Protein AF-A0A1Y4TY66-F1 (afdb_monomer)

Secondary structure (DSSP, 8-state):
--HHHHHHHHHHTTTT---TTHHHHHHHHHHHHHHHHHHHHHHHHHHHHHHHHHHHTTSS-SSTTS-GGGTTTTT--------PPPHHHHHHHHHHHHHHHHHHHHHHHHH-PPPS-HHHHHHHH--HHHHHHHHHTTS-HHHHHHHHHHHHHHHTTTTTS-GGGGGG---HHHHHHHHHHHHHHTPPPPPHHHHHHHHB-HHHHHHHHHHHHHT-HHHHHHHHHHHHHHHHTS-GGGGSGGG--S---BSS---S-HHHHHHHHHHHHHHHHHHHHHHHHHHHHHHHHHHTT--

Nearest PDB structures (foldseek):
  8i4v-assembly1_A  TM=2.010E-01  e=7.128E+00  Saccharomyces cerevisiae S288C

Mean predicted aligned error: 11.07 Å

Structure (mmCIF, N/CA/C/O backbone):
data_AF-A0A1Y4TY66-F1
#
_entry.id   AF-A0A1Y4TY66-F1
#
loop_
_atom_site.group_PDB
_atom_site.id
_atom_site.type_symbol
_atom_site.label_atom_id
_atom_site.label_alt_id
_atom_site.label_comp_id
_atom_site.label_asym_id
_atom_site.label_entity_id
_atom_site.label_seq_id
_atom_site.pdbx_PDB_ins_code
_atom_site.Cartn_x
_atom_site.Cartn_y
_atom_site.Cartn_z
_atom_site.occupancy
_atom_site.B_iso_or_equiv
_atom_site.auth_seq_id
_atom_site.auth_comp_id
_atom_site.auth_asym_id
_atom_site.auth_atom_id
_atom_site.pdbx_PDB_model_num
ATOM 1 N N . MET A 1 1 ? -18.424 19.570 18.114 1.00 62.19 1 MET A N 1
ATOM 2 C CA . MET A 1 1 ? -17.540 18.610 18.806 1.00 62.19 1 MET A CA 1
ATOM 3 C C . MET A 1 1 ? -17.702 17.268 18.108 1.00 62.19 1 MET A C 1
ATOM 5 O O . MET A 1 1 ? -18.840 16.861 17.915 1.00 62.19 1 MET A O 1
ATOM 9 N N . THR A 1 2 ? -16.618 16.657 17.629 1.00 86.56 2 THR A N 1
ATOM 10 C CA . THR A 1 2 ? -16.644 15.329 16.981 1.00 86.56 2 THR A CA 1
ATOM 11 C C . THR A 1 2 ? -16.833 14.229 18.025 1.00 86.56 2 THR A C 1
ATOM 13 O O . THR A 1 2 ? -16.540 14.448 19.206 1.00 86.56 2 THR A O 1
ATOM 16 N N . MET A 1 3 ? -17.313 13.047 17.619 1.00 88.88 3 MET A N 1
ATOM 17 C CA . MET A 1 3 ? -17.471 11.929 18.560 1.00 88.88 3 MET A CA 1
ATOM 18 C C . MET A 1 3 ? -16.118 11.468 19.093 1.00 88.88 3 MET A C 1
ATOM 20 O O . MET A 1 3 ? -15.999 11.149 20.274 1.00 88.88 3 MET A O 1
ATOM 24 N N . TYR A 1 4 ? -15.084 11.514 18.252 1.00 91.50 4 TYR A N 1
ATOM 25 C CA . TYR A 1 4 ? -13.704 11.290 18.673 1.00 91.50 4 TYR A CA 1
ATOM 26 C C . TYR A 1 4 ? -13.294 12.182 19.859 1.00 91.50 4 TYR A C 1
ATOM 28 O O . TYR A 1 4 ? -12.830 11.670 20.878 1.00 91.50 4 TYR A O 1
ATOM 36 N N . ASN A 1 5 ? -13.512 13.499 19.763 1.00 90.88 5 ASN A N 1
ATOM 37 C CA . ASN A 1 5 ? -13.135 14.432 20.828 1.00 90.88 5 ASN A CA 1
ATOM 38 C C . ASN A 1 5 ? -13.962 14.218 22.102 1.00 90.88 5 ASN A C 1
ATOM 40 O O . ASN A 1 5 ? -13.401 14.236 23.193 1.00 90.88 5 ASN A O 1
ATOM 44 N N . ALA A 1 6 ? -15.259 13.923 21.973 1.00 90.94 6 ALA A N 1
ATOM 45 C CA . ALA A 1 6 ? -16.105 13.598 23.123 1.00 90.94 6 ALA A CA 1
ATOM 46 C C . ALA A 1 6 ? -15.632 12.326 23.857 1.00 90.94 6 ALA A C 1
ATOM 48 O O . ALA A 1 6 ? -15.663 12.259 25.084 1.00 90.94 6 ALA A O 1
ATOM 49 N N . ILE A 1 7 ? -15.168 11.315 23.117 1.00 92.25 7 ILE A N 1
ATOM 50 C CA . ILE A 1 7 ? -14.606 10.085 23.691 1.00 92.25 7 ILE A CA 1
ATOM 51 C C . ILE A 1 7 ? -13.278 10.361 24.412 1.00 92.25 7 ILE A C 1
ATOM 53 O O . ILE A 1 7 ? -13.051 9.818 25.496 1.00 92.25 7 ILE A O 1
ATOM 57 N N . LEU A 1 8 ? -12.402 11.185 23.829 1.00 90.88 8 LEU A N 1
ATOM 58 C CA . LEU A 1 8 ? -11.135 11.553 24.465 1.00 90.88 8 LEU A CA 1
ATOM 59 C C . LEU A 1 8 ? -11.347 12.349 25.750 1.00 90.88 8 LEU A C 1
ATOM 61 O O . LEU A 1 8 ? -10.749 12.011 26.769 1.00 90.88 8 LEU A O 1
ATOM 65 N N . GLU A 1 9 ? -12.237 13.338 25.723 1.00 89.19 9 GLU A N 1
ATOM 66 C CA . GLU A 1 9 ? -12.584 14.140 26.895 1.00 89.19 9 GLU A CA 1
ATOM 67 C C . GLU A 1 9 ? -13.086 13.252 28.046 1.00 89.19 9 GLU A C 1
ATOM 69 O O . GLU A 1 9 ? -12.651 13.389 29.191 1.00 89.19 9 GLU A O 1
ATOM 74 N N . GLU A 1 10 ? -13.927 12.257 27.744 1.00 88.31 10 GLU A N 1
ATOM 75 C CA . GLU A 1 10 ? -14.400 11.295 28.746 1.00 88.31 10 GLU A CA 1
ATOM 76 C C . GLU A 1 10 ? -13.283 10.439 29.352 1.00 88.31 10 GLU A C 1
ATOM 78 O O . GLU A 1 10 ? -13.366 10.045 30.518 1.00 88.31 10 GLU A O 1
ATOM 83 N N . ILE A 1 11 ? -12.229 10.143 28.593 1.00 86.06 11 ILE A N 1
ATOM 84 C CA . ILE A 1 11 ? -11.061 9.416 29.099 1.00 86.06 11 ILE A CA 1
ATOM 85 C C . ILE A 1 11 ? -10.169 10.329 29.945 1.00 86.06 11 ILE A C 1
ATOM 87 O O . ILE A 1 11 ? -9.671 9.897 30.989 1.00 86.06 11 ILE A O 1
ATOM 91 N N . GLU A 1 12 ? -9.941 11.567 29.511 1.00 82.44 12 GLU A N 1
ATOM 92 C CA . GLU A 1 12 ? -9.056 12.528 30.180 1.00 82.44 12 GLU A CA 1
ATOM 93 C C . GLU A 1 12 ? -9.621 12.974 31.528 1.00 82.44 12 GLU A C 1
ATOM 95 O O . GLU A 1 12 ? -8.922 12.888 32.545 1.00 82.44 12 GLU A O 1
ATOM 100 N N . ASN A 1 13 ? -10.918 13.293 31.569 1.00 78.56 13 ASN A N 1
ATOM 101 C CA . ASN A 1 13 ? -11.650 13.632 32.793 1.00 78.56 13 ASN A CA 1
ATOM 102 C C . ASN A 1 13 ? -11.655 12.487 33.824 1.00 78.56 13 ASN A C 1
ATOM 104 O O . ASN A 1 13 ? -11.919 12.699 35.008 1.00 78.56 13 ASN A O 1
ATOM 108 N N . LYS A 1 14 ? -11.343 11.260 33.392 1.00 70.69 14 LYS A N 1
ATOM 109 C CA . LYS A 1 14 ? -11.316 10.042 34.214 1.00 70.69 14 LYS A CA 1
ATOM 110 C C . LYS A 1 14 ? -9.902 9.468 34.375 1.00 70.69 14 LYS A C 1
ATOM 112 O O . LYS A 1 14 ? -9.747 8.340 34.826 1.00 70.69 14 LYS A O 1
ATOM 117 N N . SER A 1 15 ? -8.852 10.224 34.066 1.00 58.59 15 SER A N 1
ATOM 118 C CA . SER A 1 15 ? -7.460 9.748 34.138 1.00 58.59 15 SER A CA 1
ATOM 119 C C . SER A 1 15 ? -6.994 9.299 35.539 1.00 58.59 15 SER A C 1
ATOM 121 O O . SER A 1 15 ? -6.107 8.454 35.623 1.00 58.59 15 SER A O 1
ATOM 123 N N . ASN A 1 16 ? -7.650 9.755 36.618 1.00 58.88 16 ASN A N 1
ATOM 124 C CA . ASN A 1 16 ? -7.381 9.362 38.017 1.00 58.88 16 ASN A CA 1
ATOM 125 C C . ASN A 1 16 ? -8.363 8.313 38.587 1.00 58.88 16 ASN A C 1
ATOM 127 O O . ASN A 1 16 ? -8.480 8.143 39.804 1.00 58.88 16 ASN A O 1
ATOM 131 N N . ASN A 1 17 ? -9.130 7.639 37.729 1.00 61.88 17 ASN A N 1
ATOM 132 C CA . ASN A 1 17 ? -10.286 6.851 38.145 1.00 61.88 17 ASN A CA 1
ATOM 133 C C . ASN A 1 17 ? -9.897 5.414 38.549 1.00 61.88 17 ASN A C 1
ATOM 135 O O . ASN A 1 17 ? -9.313 4.678 37.760 1.00 61.88 17 ASN A O 1
ATOM 139 N N . ARG A 1 18 ? -10.248 4.994 39.776 1.00 63.50 18 ARG A N 1
ATOM 140 C CA . ARG A 1 18 ? -9.890 3.677 40.359 1.00 63.50 18 ARG A CA 1
ATOM 141 C C . ARG A 1 18 ? -10.834 2.530 39.961 1.00 63.50 18 ARG A C 1
ATOM 143 O O . ARG A 1 18 ? -10.834 1.487 40.611 1.00 63.50 18 ARG A O 1
ATOM 150 N N . TYR A 1 19 ? -11.687 2.717 38.954 1.00 69.06 19 TYR A N 1
ATOM 151 C CA . TYR A 1 19 ? -12.592 1.650 38.522 1.00 69.06 19 TYR A CA 1
ATOM 152 C C . TYR A 1 19 ? -11.813 0.520 37.847 1.00 69.06 19 TYR A C 1
ATOM 154 O O . TYR A 1 19 ? -10.943 0.762 37.009 1.00 69.06 19 TYR A O 1
ATOM 162 N N . ALA A 1 20 ? -12.181 -0.717 38.180 1.00 73.06 20 ALA A N 1
ATOM 163 C CA . ALA A 1 20 ? -11.669 -1.904 37.508 1.00 73.06 20 ALA A CA 1
ATOM 164 C C . ALA A 1 20 ? -11.915 -1.821 35.987 1.00 73.06 20 ALA A C 1
ATOM 166 O O . ALA A 1 20 ? -12.950 -1.307 35.554 1.00 73.06 20 ALA A O 1
ATOM 167 N N . PHE A 1 21 ? -10.977 -2.336 35.186 1.00 79.94 21 PHE A N 1
ATOM 168 C CA . PHE A 1 21 ? -11.003 -2.369 33.714 1.00 79.94 21 PHE A CA 1
ATOM 169 C C . PHE A 1 21 ? -10.893 -1.027 32.967 1.00 79.94 21 PHE A C 1
ATOM 171 O O . PHE A 1 21 ? -10.825 -1.026 31.735 1.00 79.94 21 PHE A O 1
ATOM 178 N N . PHE A 1 22 ? -10.870 0.123 33.653 1.00 84.88 22 PHE A N 1
ATOM 179 C CA . PHE A 1 22 ? -10.692 1.413 32.974 1.00 84.88 2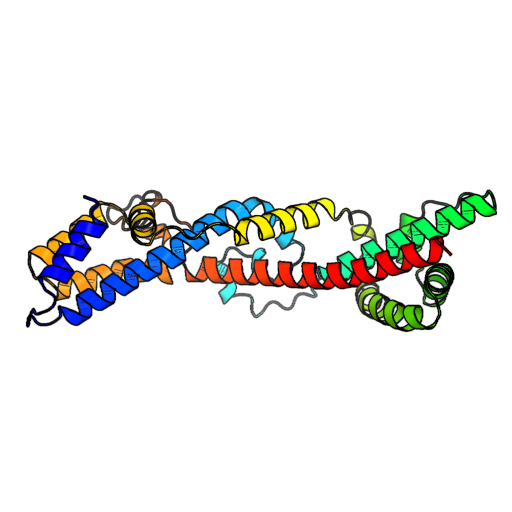2 PHE A CA 1
ATOM 180 C C . PHE A 1 22 ? -9.341 1.532 32.237 1.00 84.88 22 PHE A C 1
ATOM 182 O O . PHE A 1 22 ? -9.360 1.947 31.073 1.00 84.88 22 PHE A O 1
ATOM 189 N N . PRO A 1 23 ? -8.187 1.152 32.831 1.00 87.69 23 PRO A N 1
ATOM 190 C CA . PRO A 1 23 ? -6.899 1.186 32.133 1.00 87.69 23 PRO A CA 1
ATOM 191 C C . PRO A 1 23 ? -6.893 0.350 30.847 1.00 87.69 23 PRO A C 1
ATOM 193 O O . PRO A 1 23 ? -6.474 0.834 29.796 1.00 87.69 23 PRO A O 1
ATOM 196 N N . GLU A 1 24 ? -7.435 -0.866 30.902 1.00 90.44 24 GLU A N 1
ATOM 197 C CA . GLU A 1 24 ? -7.507 -1.803 29.782 1.00 90.44 24 GLU A CA 1
ATOM 198 C C . GLU A 1 24 ? -8.434 -1.285 28.677 1.00 90.44 24 GLU A C 1
ATOM 200 O O . GLU A 1 24 ? -8.100 -1.362 27.491 1.00 90.44 24 GLU A O 1
ATOM 205 N N . ALA A 1 25 ? -9.590 -0.720 29.042 1.00 90.50 25 ALA A N 1
ATOM 206 C CA . ALA A 1 25 ? -10.504 -0.100 28.087 1.00 90.50 25 ALA A CA 1
ATOM 207 C C . ALA A 1 25 ? -9.858 1.112 27.394 1.00 90.50 25 ALA A C 1
ATOM 209 O O . ALA A 1 25 ? -9.938 1.230 26.169 1.00 90.50 25 ALA A O 1
ATOM 210 N N . LYS A 1 26 ? -9.168 1.974 28.155 1.00 91.88 26 LYS A N 1
ATOM 211 C CA . LYS A 1 26 ? -8.428 3.131 27.627 1.00 91.88 26 LYS A CA 1
ATOM 212 C C . LYS A 1 26 ? -7.340 2.698 26.646 1.00 91.88 26 LYS A C 1
ATOM 214 O O . LYS A 1 26 ? -7.280 3.218 25.533 1.00 91.88 26 LYS A O 1
ATOM 219 N N . GLU A 1 27 ? -6.495 1.747 27.034 1.00 92.62 27 GLU A N 1
ATOM 220 C CA . GLU A 1 27 ? -5.414 1.250 26.179 1.00 92.62 27 GLU A CA 1
ATOM 221 C C . GLU A 1 27 ? -5.967 0.618 24.895 1.00 92.62 27 GLU A C 1
ATOM 223 O O . GLU A 1 27 ? -5.510 0.923 23.788 1.00 92.62 27 GLU A O 1
ATOM 228 N N . SER A 1 28 ? -7.003 -0.215 25.025 1.00 94.75 28 SER A N 1
ATOM 229 C CA . SER A 1 28 ? -7.664 -0.854 23.887 1.00 94.75 28 SER A CA 1
ATOM 230 C C . SER A 1 28 ? -8.230 0.181 22.910 1.00 94.75 28 SER A C 1
ATOM 232 O O . SER A 1 28 ? -8.051 0.042 21.695 1.00 94.75 28 SER A O 1
ATOM 234 N N . LEU A 1 29 ? -8.834 1.260 23.420 1.00 95.38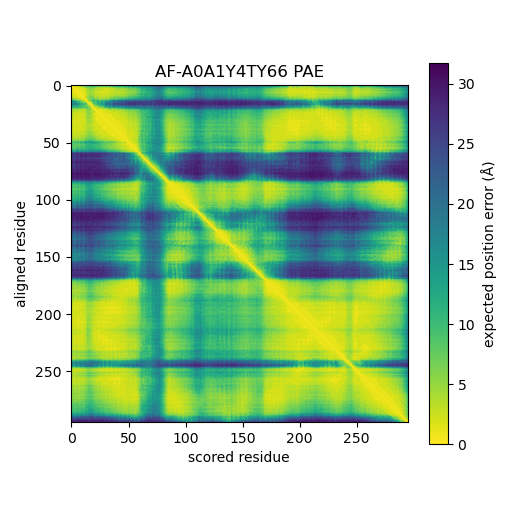 29 LEU A N 1
ATOM 235 C CA . LEU A 1 29 ? -9.402 2.329 22.601 1.00 95.38 29 LEU A CA 1
ATOM 236 C C . LEU A 1 29 ? -8.332 3.136 21.860 1.00 95.38 29 LEU A C 1
ATOM 238 O O . LEU A 1 29 ? -8.423 3.303 20.644 1.00 95.38 29 LEU A O 1
ATOM 242 N N . LEU A 1 30 ? -7.275 3.571 22.552 1.00 95.38 30 LEU A N 1
ATOM 243 C CA . LEU A 1 30 ? -6.149 4.274 21.920 1.00 95.38 30 LEU A CA 1
ATOM 244 C C . LEU A 1 30 ? -5.472 3.400 20.854 1.00 95.38 30 LEU A C 1
ATOM 246 O O . LEU A 1 30 ? -5.070 3.877 19.786 1.00 95.38 30 LEU A O 1
ATOM 250 N N . SER A 1 31 ? -5.397 2.093 21.108 1.00 96.94 31 SER A N 1
ATOM 251 C CA . SER A 1 31 ? -4.903 1.116 20.145 1.00 96.94 31 SER A CA 1
ATOM 252 C C . SER A 1 31 ? -5.820 0.982 18.920 1.00 96.94 31 SER A C 1
ATOM 254 O O . SER A 1 31 ? -5.319 0.891 17.796 1.00 96.94 31 SER A O 1
ATOM 256 N N . LEU A 1 32 ? -7.146 1.008 19.100 1.00 98.06 32 LEU A N 1
ATOM 257 C CA . LEU A 1 32 ? -8.112 1.044 17.996 1.00 98.06 32 LEU A CA 1
ATOM 258 C C . LEU A 1 32 ? -7.969 2.331 17.170 1.00 98.06 32 LEU A C 1
ATOM 260 O O . LEU A 1 32 ? -7.914 2.252 15.945 1.00 98.06 32 LEU A O 1
ATOM 264 N N . PHE A 1 33 ? -7.843 3.496 17.806 1.00 97.62 33 PHE A N 1
ATOM 265 C CA . PHE A 1 33 ? -7.660 4.773 17.103 1.00 97.62 33 PHE A CA 1
ATOM 266 C C . PHE A 1 33 ? -6.357 4.810 16.306 1.00 97.62 33 PHE A C 1
ATOM 268 O O . PHE A 1 33 ? -6.343 5.197 15.136 1.00 97.62 33 PHE A O 1
ATOM 275 N N . THR A 1 34 ? -5.273 4.299 16.890 1.00 97.81 34 THR A N 1
ATOM 276 C CA . THR A 1 34 ? -3.996 4.125 16.188 1.00 97.81 34 THR A CA 1
ATOM 277 C C . THR A 1 34 ? -4.146 3.195 14.982 1.00 97.81 34 THR A C 1
ATOM 279 O O . THR A 1 34 ? -3.584 3.462 13.918 1.00 97.81 34 THR A O 1
ATOM 282 N N . LEU A 1 35 ? -4.907 2.103 15.119 1.00 98.25 35 LEU A N 1
ATOM 283 C CA . LEU A 1 35 ? -5.189 1.192 14.012 1.00 98.25 35 LEU A CA 1
ATOM 284 C C . LEU A 1 35 ? -6.012 1.874 12.913 1.00 98.25 35 LEU A C 1
ATOM 286 O O . LEU A 1 35 ? -5.670 1.703 11.748 1.00 98.25 35 LEU A O 1
ATOM 290 N N . CYS A 1 36 ? -7.021 2.679 13.256 1.00 98.31 36 CYS A N 1
ATOM 291 C CA . CYS A 1 36 ? -7.779 3.472 12.282 1.00 98.31 36 CYS A CA 1
ATOM 292 C C . CYS A 1 36 ? -6.856 4.428 11.519 1.00 98.31 36 CYS A C 1
ATOM 294 O O . CYS A 1 36 ? -6.918 4.488 10.295 1.00 98.31 36 CYS A O 1
ATOM 296 N N . GLY A 1 37 ? -5.935 5.102 12.218 1.00 97.75 37 GLY A N 1
ATOM 297 C CA . GLY A 1 37 ? -4.922 5.961 11.601 1.00 97.75 37 GLY A CA 1
ATOM 298 C C . GLY A 1 37 ? -4.016 5.215 10.620 1.00 97.75 37 GLY A C 1
ATOM 299 O O . GLY A 1 37 ? -3.803 5.666 9.495 1.00 97.75 37 GLY A O 1
ATOM 300 N N . LYS A 1 38 ? -3.498 4.046 11.012 1.00 97.19 38 LYS A N 1
ATOM 301 C CA . LYS A 1 38 ? -2.675 3.207 10.124 1.00 97.19 38 LYS A CA 1
ATOM 302 C C . LYS A 1 38 ? -3.472 2.698 8.924 1.00 97.19 38 LYS A C 1
ATOM 304 O O . LYS A 1 38 ? -2.971 2.738 7.806 1.00 97.19 38 LYS A O 1
ATOM 309 N N . TYR A 1 39 ? -4.693 2.231 9.164 1.00 97.75 39 TYR A N 1
ATOM 310 C CA . TYR A 1 39 ? -5.567 1.666 8.148 1.00 97.75 39 TYR A CA 1
ATOM 311 C C . TYR A 1 39 ? -5.997 2.707 7.119 1.00 97.75 39 TYR A C 1
ATOM 313 O O . TYR A 1 39 ? -5.811 2.487 5.931 1.00 97.75 39 TYR A O 1
ATOM 321 N N . TRP A 1 40 ? -6.528 3.849 7.558 1.00 97.25 40 TRP A N 1
ATOM 322 C CA . TRP A 1 40 ? -7.093 4.857 6.663 1.00 97.25 40 TRP A CA 1
ATOM 323 C C . TRP A 1 40 ? -6.049 5.472 5.736 1.00 97.25 40 TRP A C 1
ATOM 325 O O . TRP A 1 40 ? -6.283 5.601 4.537 1.00 97.25 40 TRP A O 1
ATOM 335 N N . ASN A 1 41 ? -4.872 5.803 6.274 1.00 95.50 41 ASN A N 1
ATOM 336 C CA . ASN A 1 41 ? -3.783 6.336 5.460 1.00 95.50 41 ASN A CA 1
ATOM 337 C C . ASN A 1 41 ? -3.344 5.324 4.395 1.00 95.50 41 ASN A C 1
ATOM 339 O O . ASN A 1 41 ? -3.177 5.691 3.236 1.00 95.50 41 ASN A O 1
ATOM 343 N N . LEU A 1 42 ? -3.233 4.049 4.772 1.00 94.44 42 LEU A N 1
ATOM 344 C CA . LEU A 1 42 ? -2.889 2.986 3.837 1.00 94.44 42 LEU A CA 1
ATOM 345 C C . LEU A 1 42 ? -3.996 2.741 2.804 1.00 94.44 42 LEU A C 1
ATOM 347 O O . LEU A 1 42 ? -3.707 2.541 1.634 1.00 94.44 42 LEU A O 1
ATOM 351 N N . TYR A 1 43 ? -5.260 2.804 3.218 1.00 94.12 43 TYR A N 1
ATOM 352 C CA . TYR A 1 43 ? -6.412 2.672 2.333 1.00 94.12 43 TYR A CA 1
ATOM 353 C C . TYR A 1 43 ? -6.447 3.784 1.278 1.00 94.12 43 TYR A C 1
ATOM 355 O O . TYR A 1 43 ? -6.647 3.493 0.105 1.00 94.12 43 TYR A O 1
ATOM 363 N N . ILE A 1 44 ? -6.200 5.045 1.654 1.00 93.62 44 ILE A N 1
ATOM 364 C CA . ILE A 1 44 ? -6.118 6.154 0.686 1.00 93.62 44 ILE A CA 1
ATOM 365 C C . ILE A 1 44 ? -5.013 5.889 -0.343 1.00 93.62 44 ILE A C 1
ATOM 367 O O . ILE A 1 44 ? -5.240 6.060 -1.539 1.00 93.62 44 ILE A O 1
ATOM 371 N N . GLN A 1 45 ? -3.834 5.456 0.110 1.00 91.88 45 GLN A N 1
ATOM 372 C CA . GLN A 1 45 ? -2.732 5.100 -0.787 1.00 91.88 45 GLN A CA 1
ATOM 373 C C . GLN A 1 45 ? -3.133 3.960 -1.727 1.00 91.88 45 GLN A C 1
ATOM 375 O O . GLN A 1 45 ? -2.922 4.050 -2.933 1.00 91.88 45 GLN A O 1
ATOM 380 N N . ASP A 1 46 ? -3.776 2.927 -1.186 1.00 89.88 46 ASP A N 1
ATOM 381 C CA . ASP A 1 46 ? -4.257 1.770 -1.933 1.00 89.88 46 ASP A CA 1
ATOM 382 C C . ASP A 1 46 ? -5.261 2.142 -3.036 1.00 89.88 46 ASP A C 1
ATOM 384 O O . ASP A 1 46 ? -5.170 1.622 -4.147 1.00 89.88 46 ASP A O 1
ATOM 388 N N . GLN A 1 47 ? -6.164 3.093 -2.765 1.00 88.69 47 GLN A N 1
ATOM 389 C CA . GLN A 1 47 ? -7.128 3.582 -3.755 1.00 88.69 47 GLN A CA 1
ATOM 390 C C . GLN A 1 47 ? -6.450 4.248 -4.957 1.00 88.69 47 GLN A C 1
ATOM 392 O O . GLN A 1 47 ? -6.881 4.032 -6.087 1.00 88.69 47 GLN A O 1
ATOM 397 N N . ILE A 1 48 ? -5.377 5.011 -4.734 1.00 87.88 48 ILE A N 1
ATOM 398 C CA . ILE A 1 48 ? -4.587 5.617 -5.819 1.00 87.88 48 ILE A CA 1
ATOM 399 C C . ILE A 1 48 ? -3.815 4.543 -6.595 1.00 87.88 48 ILE A C 1
ATOM 401 O O . ILE A 1 48 ? -3.670 4.619 -7.812 1.00 87.88 48 ILE A O 1
ATOM 405 N N . LEU A 1 49 ? -3.344 3.507 -5.900 1.00 88.00 49 LEU A N 1
ATOM 406 C CA . LEU A 1 49 ? -2.578 2.419 -6.502 1.00 88.00 49 LEU A CA 1
ATOM 407 C C . LEU A 1 49 ? -3.407 1.479 -7.386 1.00 88.00 49 LEU A C 1
ATOM 409 O O . LEU A 1 49 ? -2.807 0.665 -8.088 1.00 88.00 49 LEU A O 1
ATOM 413 N N . ASN A 1 50 ? -4.741 1.555 -7.385 1.00 83.19 50 ASN A N 1
ATOM 414 C CA . ASN A 1 50 ? -5.594 0.632 -8.142 1.00 83.19 50 ASN A CA 1
ATOM 415 C C . ASN A 1 50 ? -5.246 0.571 -9.638 1.00 83.19 50 ASN A C 1
ATOM 417 O O . ASN A 1 50 ? -5.144 -0.527 -10.193 1.00 83.19 50 ASN A O 1
ATOM 421 N N . ASP A 1 51 ? -4.954 1.714 -10.256 1.00 77.19 51 ASP A N 1
ATOM 422 C CA . ASP A 1 51 ? -4.561 1.775 -11.668 1.00 77.19 51 ASP A CA 1
ATOM 423 C C . ASP A 1 51 ? -3.172 1.152 -11.897 1.00 77.19 51 ASP A C 1
ATOM 425 O O . ASP A 1 51 ? -2.949 0.404 -12.853 1.00 77.19 51 ASP A O 1
ATOM 429 N N . ALA A 1 52 ? -2.238 1.379 -10.967 1.00 83.88 52 ALA A N 1
ATOM 430 C CA . ALA A 1 52 ? -0.887 0.825 -11.030 1.00 83.88 52 ALA A CA 1
ATOM 431 C C . ALA A 1 52 ? -0.865 -0.698 -10.811 1.00 83.88 52 ALA A C 1
ATOM 433 O O . ALA A 1 52 ? -0.127 -1.413 -11.495 1.00 83.88 52 ALA A O 1
ATOM 434 N N . LYS A 1 53 ? -1.701 -1.229 -9.907 1.00 82.25 53 LYS A N 1
ATOM 435 C CA . LYS A 1 53 ? -1.791 -2.671 -9.600 1.00 82.25 53 LYS A CA 1
ATOM 436 C C . LYS A 1 53 ? -2.054 -3.513 -10.849 1.00 82.25 53 LYS A C 1
ATOM 438 O O . LYS A 1 53 ? -1.454 -4.578 -11.014 1.00 82.25 53 LYS A O 1
ATOM 443 N N . GLY A 1 54 ? -2.907 -3.022 -11.751 1.00 77.12 54 GLY A N 1
ATOM 444 C CA . GLY A 1 54 ? -3.238 -3.698 -13.006 1.00 77.12 54 GLY A CA 1
ATOM 445 C C . GLY A 1 54 ? -2.030 -3.916 -13.923 1.00 77.12 54 GLY A C 1
ATOM 446 O O . GLY A 1 54 ? -1.956 -4.946 -14.595 1.00 77.12 54 GLY A O 1
ATOM 447 N N . VAL A 1 55 ? -1.070 -2.990 -13.914 1.00 79.06 55 VAL A N 1
ATOM 448 C CA . VAL A 1 55 ? 0.189 -3.095 -14.664 1.00 79.06 55 VAL A CA 1
ATOM 449 C C . VAL A 1 55 ? 1.196 -3.956 -13.901 1.00 79.06 55 VAL A C 1
ATOM 451 O O . VAL A 1 55 ? 1.773 -4.884 -14.472 1.00 79.06 55 VAL A O 1
ATOM 454 N N . LEU A 1 56 ? 1.377 -3.689 -12.603 1.00 78.56 56 LEU A N 1
ATOM 455 C CA . LEU A 1 56 ? 2.417 -4.297 -11.764 1.00 78.56 56 LEU A CA 1
ATOM 456 C C . LEU A 1 56 ? 2.229 -5.803 -11.535 1.00 78.56 56 LEU A C 1
ATOM 458 O O . LEU A 1 56 ? 3.216 -6.516 -11.347 1.00 78.56 56 LEU A O 1
ATOM 462 N N . LYS A 1 57 ? 1.005 -6.332 -11.661 1.00 72.94 57 LYS A N 1
ATOM 463 C CA . LYS A 1 57 ? 0.739 -7.785 -11.615 1.00 72.94 57 LYS A CA 1
ATOM 464 C C . LYS A 1 57 ? 1.531 -8.599 -12.653 1.00 72.94 57 LYS A C 1
ATOM 466 O O . LYS A 1 57 ? 1.739 -9.796 -12.469 1.00 72.94 57 LYS A O 1
ATOM 471 N N . ASN A 1 58 ? 1.982 -7.955 -13.734 1.00 68.81 58 ASN A N 1
ATOM 472 C CA . ASN A 1 58 ? 2.777 -8.572 -14.803 1.00 68.81 58 ASN A CA 1
ATOM 473 C C . ASN A 1 58 ? 4.291 -8.594 -14.505 1.00 68.81 58 ASN A C 1
ATOM 475 O O . ASN A 1 58 ? 5.083 -9.014 -15.355 1.00 68.81 58 ASN A O 1
ATOM 479 N N . TYR A 1 59 ? 4.700 -8.086 -13.340 1.00 65.69 59 TYR A N 1
ATOM 480 C CA . TYR A 1 59 ? 6.098 -7.909 -12.943 1.00 65.69 59 TYR A CA 1
ATOM 481 C C . TYR A 1 59 ? 6.425 -8.587 -11.605 1.00 65.69 59 TYR A C 1
ATOM 483 O O . TYR A 1 59 ? 7.577 -8.522 -11.191 1.00 65.69 59 TYR A O 1
ATOM 491 N N . ASN A 1 60 ? 5.457 -9.255 -10.951 1.00 57.69 60 ASN A N 1
ATOM 492 C CA . ASN A 1 60 ? 5.664 -9.840 -9.625 1.00 57.69 60 ASN A CA 1
ATOM 493 C C . ASN A 1 60 ? 5.152 -11.278 -9.434 1.00 57.69 60 ASN A C 1
ATOM 495 O O . ASN A 1 60 ? 4.289 -11.788 -10.155 1.00 57.69 60 ASN A O 1
ATOM 499 N N . SER A 1 61 ? 5.706 -11.905 -8.394 1.00 49.88 61 SER A N 1
ATOM 500 C CA . SER A 1 61 ? 5.451 -13.261 -7.925 1.00 49.88 61 SER A CA 1
ATOM 501 C C . SER A 1 61 ? 4.122 -13.376 -7.159 1.00 49.88 61 SER A C 1
ATOM 503 O O . SER A 1 61 ? 3.923 -12.711 -6.161 1.00 49.88 61 SER A O 1
ATOM 505 N N . VAL A 1 62 ? 3.226 -14.257 -7.627 1.00 43.38 62 VAL A N 1
ATOM 506 C CA . VAL A 1 62 ? 2.097 -14.926 -6.920 1.00 43.38 62 VAL A CA 1
ATOM 507 C C . VAL A 1 62 ? 1.006 -14.076 -6.240 1.00 43.38 62 VAL A C 1
ATOM 509 O O . VAL A 1 62 ? -0.167 -14.417 -6.399 1.00 43.38 62 VAL A O 1
ATOM 512 N N . GLU A 1 63 ? 1.339 -13.033 -5.488 1.00 41.88 63 GLU A N 1
ATOM 513 C CA . GLU A 1 63 ? 0.466 -12.395 -4.496 1.00 41.88 63 GLU A CA 1
ATOM 514 C C . GLU A 1 63 ? -0.453 -11.327 -5.118 1.00 41.88 63 GLU A C 1
ATOM 516 O O . GLU A 1 63 ? -1.669 -11.446 -4.968 1.00 41.88 63 GLU A O 1
ATOM 521 N N . LEU A 1 64 ? 0.057 -10.440 -5.987 1.00 46.97 64 LEU A N 1
ATOM 522 C CA . LEU A 1 64 ? -0.760 -9.513 -6.805 1.00 46.97 64 LEU A CA 1
ATOM 523 C C . LEU A 1 64 ? -1.746 -10.206 -7.777 1.00 46.97 64 LEU A C 1
ATOM 525 O O . LEU A 1 64 ? -2.703 -9.587 -8.237 1.00 46.97 64 LEU A O 1
ATOM 529 N N . ASN A 1 65 ? -1.515 -11.481 -8.115 1.00 41.38 65 ASN A N 1
ATOM 530 C CA . ASN A 1 65 ? -2.330 -12.256 -9.068 1.00 41.38 65 ASN A CA 1
ATOM 531 C C . ASN A 1 65 ? -3.383 -13.154 -8.401 1.00 41.38 65 ASN A C 1
ATOM 533 O O . ASN A 1 65 ? -4.145 -13.838 -9.092 1.00 41.38 65 ASN A O 1
ATOM 537 N N . SER A 1 66 ? -3.436 -13.201 -7.070 1.00 40.53 66 SER A N 1
ATOM 538 C CA . SER A 1 66 ? -4.427 -13.997 -6.355 1.00 40.53 66 SER A CA 1
ATOM 539 C C . SER A 1 66 ? -5.299 -13.091 -5.505 1.00 40.53 66 SER A C 1
ATOM 541 O O . SER A 1 66 ? -4.775 -12.354 -4.681 1.00 40.53 66 SER A O 1
ATOM 543 N N . ASN A 1 67 ? -6.629 -13.187 -5.652 1.00 42.72 67 ASN A N 1
ATOM 544 C CA . ASN A 1 67 ? -7.556 -12.680 -4.637 1.00 42.72 67 ASN A CA 1
ATOM 545 C C . ASN A 1 67 ? -6.993 -13.078 -3.265 1.00 42.72 67 ASN A C 1
ATOM 547 O O . ASN A 1 67 ? -6.777 -14.274 -3.033 1.00 42.72 67 ASN A O 1
ATOM 551 N N . TYR A 1 68 ? -6.728 -12.092 -2.401 1.00 48.84 68 TYR A N 1
ATOM 552 C CA . TYR A 1 68 ? -5.938 -12.193 -1.160 1.00 48.84 68 TYR A CA 1
ATOM 553 C C . TYR A 1 68 ? -6.341 -13.359 -0.229 1.00 48.84 68 TYR A C 1
ATOM 555 O O . TYR A 1 68 ? -5.564 -13.836 0.597 1.00 48.84 68 TYR A O 1
ATOM 563 N N . THR A 1 69 ? -7.530 -13.924 -0.432 1.00 40.53 69 THR A N 1
ATOM 564 C CA . THR A 1 69 ? -8.042 -15.141 0.209 1.00 40.53 69 THR A CA 1
ATOM 565 C C . THR A 1 69 ? -7.346 -16.455 -0.191 1.00 40.53 69 THR A C 1
ATOM 567 O O . THR A 1 69 ? -7.473 -17.442 0.539 1.00 40.53 69 THR A O 1
ATOM 570 N N . LYS A 1 70 ? -6.592 -16.525 -1.299 1.00 42.19 70 LYS A N 1
ATOM 571 C CA . LYS A 1 70 ? -5.933 -17.767 -1.777 1.00 42.19 70 LYS A CA 1
ATOM 572 C C . LYS A 1 70 ? -4.433 -17.872 -1.470 1.00 42.19 70 LYS A C 1
ATOM 574 O O . LYS A 1 70 ? -3.854 -18.934 -1.714 1.00 42.19 70 LYS A O 1
ATOM 579 N N . ILE A 1 71 ? -3.827 -16.856 -0.851 1.00 43.25 71 ILE A N 1
ATOM 580 C CA . ILE A 1 71 ? -2.391 -16.825 -0.502 1.00 43.25 71 ILE A CA 1
ATOM 581 C C . ILE A 1 71 ? -2.009 -17.998 0.426 1.00 43.25 71 ILE A C 1
ATOM 583 O O . ILE A 1 71 ? -0.922 -18.566 0.334 1.00 43.25 71 ILE A O 1
ATOM 587 N N . ARG A 1 72 ? -2.947 -18.485 1.253 1.00 38.62 72 ARG A N 1
ATOM 588 C CA . ARG A 1 72 ? -2.691 -19.599 2.185 1.00 38.62 72 ARG A CA 1
ATOM 589 C C . ARG A 1 72 ? -2.645 -20.994 1.545 1.00 38.62 72 ARG A C 1
ATOM 591 O O . ARG A 1 72 ? -2.184 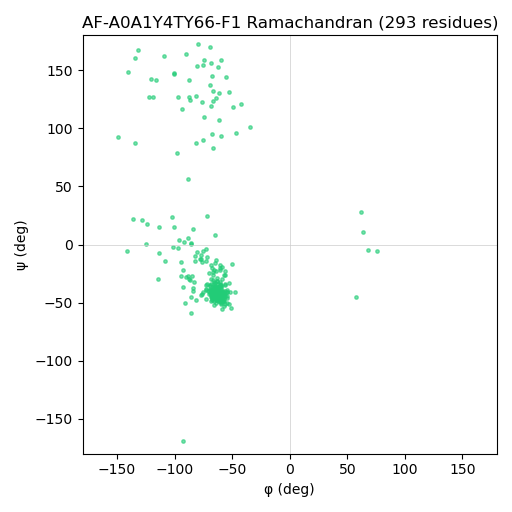-21.920 2.205 1.00 38.62 72 ARG A O 1
ATOM 598 N N . ARG A 1 73 ? -3.120 -21.179 0.303 1.00 36.94 73 ARG A N 1
ATOM 599 C CA . ARG A 1 73 ? -3.240 -22.515 -0.328 1.00 36.94 73 ARG A CA 1
ATOM 600 C C . ARG A 1 73 ? -2.238 -22.800 -1.450 1.00 36.94 73 ARG A C 1
ATOM 602 O O . ARG A 1 73 ? -2.051 -23.962 -1.780 1.00 36.94 73 ARG A O 1
ATOM 609 N N . ARG A 1 74 ? -1.539 -21.798 -1.991 1.00 42.22 74 ARG A N 1
ATOM 610 C CA . ARG A 1 74 ? -0.660 -21.962 -3.171 1.00 42.22 74 ARG A CA 1
ATOM 611 C C . ARG A 1 74 ? 0.844 -22.040 -2.886 1.00 42.22 74 ARG A C 1
ATOM 613 O O . ARG A 1 74 ? 1.651 -21.828 -3.782 1.00 42.22 74 ARG A O 1
ATOM 620 N N . ARG A 1 75 ? 1.248 -22.432 -1.671 1.00 39.53 75 ARG A N 1
ATOM 621 C CA . ARG A 1 75 ? 2.645 -22.848 -1.410 1.00 39.53 75 ARG A CA 1
ATOM 622 C C . ARG A 1 75 ? 3.001 -24.222 -2.006 1.00 39.53 75 ARG A C 1
ATOM 624 O O . ARG A 1 75 ? 4.154 -24.623 -1.939 1.00 39.53 75 ARG A O 1
ATOM 631 N N . LYS A 1 76 ? 2.042 -24.934 -2.607 1.00 38.72 76 LYS A N 1
ATOM 632 C CA . LYS A 1 76 ? 2.263 -26.190 -3.334 1.00 38.72 76 LYS A CA 1
ATOM 633 C C . LYS A 1 76 ? 1.509 -26.161 -4.660 1.00 38.72 76 LYS A C 1
ATOM 635 O O . LYS A 1 76 ? 0.376 -26.609 -4.724 1.00 38.72 76 LYS A O 1
ATOM 640 N N . GLU A 1 77 ? 2.122 -25.624 -5.704 1.00 38.25 77 GLU A N 1
ATOM 641 C CA . GLU A 1 77 ? 1.716 -25.932 -7.079 1.00 38.25 77 GLU A CA 1
ATOM 642 C C . GLU A 1 77 ? 2.955 -25.837 -7.974 1.00 38.25 77 GLU A C 1
ATOM 644 O O . GLU A 1 77 ? 3.382 -24.776 -8.427 1.00 38.25 77 GLU A O 1
ATOM 649 N N . THR A 1 78 ? 3.575 -27.003 -8.130 1.00 36.78 78 THR A N 1
ATOM 650 C CA . THR A 1 78 ? 4.612 -27.363 -9.091 1.00 36.78 78 THR A CA 1
ATOM 651 C C . THR A 1 78 ? 4.034 -27.337 -10.502 1.00 36.78 78 THR A C 1
ATOM 653 O O . THR A 1 78 ? 3.635 -28.358 -11.055 1.00 36.78 78 THR A O 1
ATOM 656 N N . THR A 1 79 ? 3.979 -26.162 -11.106 1.00 35.97 79 THR A N 1
ATOM 657 C CA . THR A 1 79 ? 3.887 -26.032 -12.562 1.00 35.97 79 THR A CA 1
ATOM 658 C C . THR A 1 79 ? 5.077 -25.197 -12.986 1.00 35.97 79 THR A C 1
ATOM 660 O O . THR A 1 79 ? 5.301 -24.135 -12.408 1.00 35.97 79 THR A O 1
ATOM 663 N N . LYS A 1 80 ? 5.872 -25.703 -13.941 1.00 40.50 80 LYS A N 1
ATOM 664 C CA . LYS A 1 80 ? 6.945 -24.967 -14.627 1.00 40.50 80 LYS A CA 1
ATOM 665 C C . LYS A 1 80 ? 6.386 -23.601 -15.037 1.00 40.50 80 LYS A C 1
ATOM 667 O O . LYS A 1 80 ? 5.679 -23.493 -16.037 1.00 40.50 80 LYS A O 1
ATOM 672 N N . ARG A 1 81 ? 6.620 -22.573 -14.221 1.00 41.94 81 ARG A N 1
ATOM 673 C CA . ARG A 1 81 ? 6.256 -21.202 -14.561 1.00 41.94 81 ARG A CA 1
ATOM 674 C C . ARG A 1 81 ? 7.157 -20.833 -15.727 1.00 41.94 81 ARG A C 1
ATOM 676 O O . ARG A 1 81 ? 8.371 -20.935 -15.579 1.00 41.94 81 ARG A O 1
ATOM 683 N N . LYS A 1 82 ? 6.583 -20.429 -16.867 1.00 45.41 82 LYS A N 1
ATOM 684 C CA . LYS A 1 82 ? 7.335 -19.632 -17.845 1.00 45.41 82 LYS A CA 1
ATOM 685 C C . LYS A 1 82 ? 7.973 -18.495 -17.039 1.00 45.41 82 LYS A C 1
ATOM 687 O O . LYS A 1 82 ? 7.246 -17.781 -16.347 1.00 45.41 82 LYS A O 1
ATOM 692 N N . SER A 1 83 ? 9.298 -18.426 -17.016 1.00 50.53 83 SER A N 1
ATOM 693 C CA . SER A 1 83 ? 10.080 -17.472 -16.229 1.00 50.53 83 SER A CA 1
ATOM 694 C C . SER A 1 83 ? 9.708 -16.052 -16.653 1.00 50.53 83 SER A C 1
ATOM 696 O O . SER A 1 83 ? 10.218 -15.537 -17.633 1.00 50.53 83 SER A O 1
ATOM 698 N N . SER A 1 84 ? 8.760 -15.398 -15.976 1.00 57.03 84 SER A N 1
ATOM 699 C CA . SER A 1 84 ? 8.451 -13.998 -16.276 1.00 57.03 84 SER A CA 1
ATOM 700 C C . SER A 1 84 ? 9.641 -13.139 -15.859 1.00 57.03 84 SER A C 1
ATOM 702 O O . SER A 1 84 ? 9.978 -13.127 -14.674 1.00 57.03 84 SER A O 1
ATOM 704 N N . LEU A 1 85 ? 10.254 -12.422 -16.805 1.00 64.81 85 LEU A N 1
ATOM 705 C CA . LEU A 1 85 ? 11.341 -11.488 -16.507 1.00 64.81 85 LEU A CA 1
ATOM 706 C C . LEU A 1 85 ? 10.918 -10.509 -15.403 1.00 64.81 85 LEU A C 1
ATOM 708 O O . LEU A 1 85 ? 9.836 -9.912 -15.474 1.00 64.81 85 LEU A O 1
ATOM 712 N N . ASN A 1 86 ? 11.776 -10.350 -14.393 1.00 74.06 86 ASN A N 1
ATOM 713 C CA .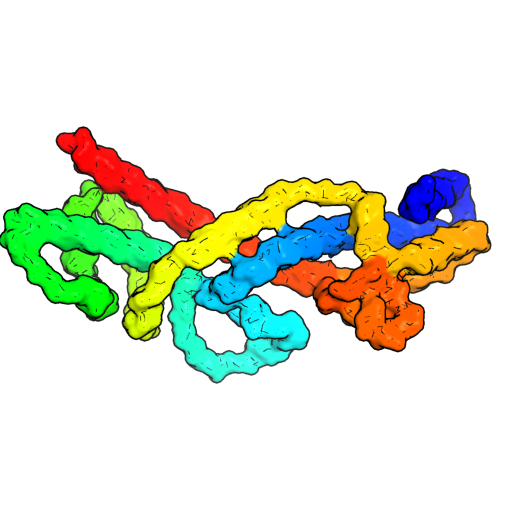 ASN A 1 86 ? 11.571 -9.365 -13.336 1.00 74.06 86 ASN A CA 1
ATOM 714 C C . ASN A 1 86 ? 11.738 -7.934 -13.878 1.00 74.06 86 ASN A C 1
ATOM 716 O O . ASN A 1 86 ? 12.151 -7.714 -15.022 1.00 74.06 86 ASN A O 1
ATOM 720 N N . ILE A 1 87 ? 11.375 -6.948 -13.057 1.00 79.81 87 ILE A N 1
ATOM 721 C CA . ILE A 1 87 ? 11.365 -5.543 -13.464 1.00 79.81 87 ILE A CA 1
ATOM 722 C C . ILE A 1 87 ? 12.745 -5.039 -13.900 1.00 79.81 87 ILE A C 1
ATOM 724 O O . ILE A 1 87 ? 12.851 -4.392 -14.940 1.00 79.81 87 ILE A O 1
ATOM 728 N N . THR A 1 88 ? 13.794 -5.411 -13.168 1.00 82.00 88 THR A N 1
ATOM 729 C CA . THR A 1 88 ? 15.185 -5.066 -13.476 1.00 82.00 88 THR A CA 1
ATOM 730 C C . THR A 1 88 ? 15.595 -5.605 -14.841 1.00 82.00 88 THR A C 1
ATOM 732 O O . THR A 1 88 ? 16.034 -4.839 -15.692 1.00 82.00 88 THR A O 1
ATOM 735 N N . SER A 1 89 ? 15.361 -6.892 -15.104 1.00 76.62 89 SER A N 1
ATOM 736 C CA . SER A 1 89 ? 15.755 -7.518 -16.373 1.00 76.62 89 SER A CA 1
ATOM 737 C C . SER A 1 89 ? 15.029 -6.886 -17.562 1.00 76.62 89 SER A C 1
ATOM 739 O O . SER A 1 89 ? 15.630 -6.673 -18.609 1.00 76.62 89 SER A O 1
ATOM 741 N N . LYS A 1 90 ? 13.752 -6.505 -17.398 1.00 78.88 90 LYS A N 1
ATOM 742 C CA . LYS A 1 90 ? 13.006 -5.781 -18.442 1.00 78.88 90 LYS A CA 1
ATOM 743 C C . LYS A 1 90 ? 13.573 -4.384 -18.715 1.00 78.88 90 LYS A C 1
ATOM 745 O O . LYS A 1 90 ? 13.610 -3.980 -19.871 1.00 78.88 90 LYS A O 1
ATOM 750 N N . LEU A 1 91 ? 14.019 -3.661 -17.685 1.00 83.94 91 LEU A N 1
ATOM 751 C CA . LEU A 1 91 ? 14.649 -2.344 -17.848 1.00 83.94 91 LEU A CA 1
ATOM 752 C C . LEU A 1 91 ? 16.010 -2.440 -18.550 1.00 83.94 91 LEU A C 1
ATOM 754 O O . LEU A 1 91 ? 16.267 -1.677 -19.476 1.00 83.94 91 LEU A O 1
ATOM 758 N N . TYR A 1 92 ? 16.864 -3.387 -18.152 1.00 80.50 92 TYR A N 1
ATOM 759 C CA . TYR A 1 92 ? 18.165 -3.594 -18.803 1.00 80.50 92 TYR A CA 1
ATOM 760 C C . TYR A 1 92 ? 18.019 -4.076 -20.246 1.00 80.50 92 TYR A C 1
ATOM 762 O O . TYR A 1 92 ? 18.816 -3.706 -21.107 1.00 80.50 92 TYR A O 1
ATOM 770 N N . LEU A 1 93 ? 16.974 -4.847 -20.541 1.00 76.88 93 LEU A N 1
ATOM 771 C CA . LEU A 1 93 ? 16.670 -5.245 -21.906 1.00 76.88 93 LEU A CA 1
ATOM 772 C C . LEU A 1 93 ? 16.223 -4.056 -22.770 1.00 76.88 93 LEU A C 1
ATOM 774 O O . LEU A 1 93 ? 16.724 -3.911 -23.883 1.00 76.88 93 LEU A O 1
ATOM 778 N N . ASP A 1 94 ? 15.350 -3.180 -22.259 1.00 79.19 94 ASP A N 1
ATOM 779 C CA . ASP A 1 94 ? 14.978 -1.931 -22.945 1.00 79.19 94 ASP A CA 1
ATOM 780 C C . ASP A 1 94 ? 16.201 -1.022 -23.174 1.00 79.19 94 ASP A C 1
ATOM 782 O O . ASP A 1 94 ? 16.394 -0.486 -24.265 1.00 79.19 94 ASP A O 1
ATOM 786 N N . PHE A 1 95 ? 17.086 -0.910 -22.180 1.00 82.75 95 PHE A N 1
ATOM 787 C CA . PHE A 1 95 ? 18.338 -0.164 -22.315 1.00 82.75 95 PHE A CA 1
ATOM 788 C C . PHE A 1 95 ? 19.258 -0.755 -23.395 1.00 82.75 95 PHE A C 1
ATOM 790 O O . PHE A 1 95 ? 19.747 -0.027 -24.260 1.00 82.75 95 PHE A O 1
ATOM 797 N N . THR A 1 96 ? 19.454 -2.075 -23.398 1.00 77.31 96 THR A N 1
ATOM 798 C CA . THR A 1 96 ? 20.315 -2.741 -24.389 1.00 77.31 96 THR A CA 1
ATOM 799 C C . THR A 1 96 ? 19.729 -2.620 -25.798 1.00 77.31 96 THR A C 1
ATOM 801 O O . THR A 1 96 ? 20.467 -2.404 -26.758 1.00 77.31 96 THR A O 1
ATOM 804 N N . TRP A 1 97 ? 18.401 -2.692 -25.930 1.00 76.06 97 TRP A N 1
ATOM 805 C CA . TRP A 1 97 ? 17.703 -2.445 -27.192 1.00 76.06 97 TRP A CA 1
ATOM 806 C C . TRP A 1 97 ? 17.969 -1.032 -27.726 1.00 76.06 97 TRP A C 1
ATOM 808 O O . TRP A 1 97 ? 18.337 -0.869 -28.889 1.00 76.06 97 TRP A O 1
ATOM 818 N N . LYS A 1 98 ? 17.878 -0.006 -26.872 1.00 78.75 98 LYS A N 1
ATOM 819 C CA . LYS A 1 98 ? 18.179 1.388 -27.251 1.00 78.75 98 LYS A CA 1
ATOM 820 C C . LYS A 1 98 ? 19.633 1.592 -27.679 1.00 78.75 98 LYS A C 1
ATOM 822 O O . LYS A 1 98 ? 19.886 2.345 -28.625 1.00 78.75 98 LYS A O 1
ATOM 827 N N . LEU A 1 99 ? 20.585 0.933 -27.011 1.00 76.06 99 LEU A N 1
ATOM 828 C CA . LEU A 1 99 ? 21.994 0.934 -27.424 1.00 76.06 99 LEU A CA 1
ATOM 829 C C . LEU A 1 99 ? 22.154 0.350 -28.829 1.00 76.06 99 LEU A C 1
ATOM 831 O O . LEU A 1 99 ? 22.813 0.946 -29.681 1.00 76.06 99 LEU A O 1
ATOM 835 N N . TYR A 1 100 ? 21.498 -0.779 -29.091 1.00 74.56 100 TYR A N 1
ATOM 836 C CA . TYR A 1 100 ? 21.533 -1.421 -30.395 1.00 74.56 100 TYR A CA 1
ATOM 837 C C . TYR A 1 100 ? 20.907 -0.568 -31.493 1.00 74.56 100 TYR A C 1
ATOM 839 O O . TYR A 1 100 ? 21.578 -0.313 -32.491 1.00 74.56 100 TYR A O 1
ATOM 847 N N . GLU A 1 101 ? 19.690 -0.051 -31.300 1.00 73.44 101 GLU A N 1
ATOM 848 C CA . GLU A 1 101 ? 19.066 0.866 -32.263 1.00 73.44 101 GLU A CA 1
ATOM 849 C C . GLU A 1 101 ? 19.965 2.071 -32.568 1.00 73.44 101 GLU A C 1
ATOM 851 O O . GLU A 1 101 ? 20.072 2.498 -33.717 1.00 73.44 101 GLU A O 1
ATOM 856 N N . SER A 1 102 ? 20.625 2.621 -31.545 1.00 74.50 102 SER A N 1
ATOM 857 C CA . SER A 1 102 ? 21.546 3.748 -31.713 1.00 74.50 102 SER A CA 1
ATOM 858 C C . SER A 1 102 ? 22.770 3.363 -32.545 1.00 74.50 102 SER A C 1
ATOM 860 O O . SER A 1 102 ? 23.153 4.113 -33.443 1.00 74.50 102 SER A O 1
ATOM 862 N N . SER A 1 103 ? 23.352 2.188 -32.288 1.00 71.19 103 SER A N 1
ATOM 863 C CA . SER A 1 103 ? 24.491 1.664 -33.053 1.00 71.19 103 SER A CA 1
ATOM 864 C C . SER A 1 103 ? 24.128 1.372 -34.515 1.00 71.19 103 SER A C 1
ATOM 866 O O . SER A 1 103 ? 24.910 1.667 -35.417 1.00 71.19 103 SER A O 1
ATOM 868 N N . GLN A 1 104 ? 22.912 0.874 -34.764 1.00 70.75 104 GLN A N 1
ATOM 869 C CA . GLN A 1 104 ? 22.411 0.601 -36.110 1.00 70.75 104 GLN A CA 1
ATOM 870 C C . GLN A 1 104 ? 22.200 1.890 -36.895 1.00 70.75 104 GLN A C 1
ATOM 872 O O . GLN A 1 104 ? 22.714 2.021 -37.999 1.00 70.75 104 GLN A O 1
ATOM 877 N N . LYS A 1 105 ? 21.555 2.899 -36.297 1.00 71.38 105 LYS A N 1
ATOM 878 C CA . LYS A 1 105 ? 21.395 4.221 -36.927 1.00 71.38 105 LYS A CA 1
ATOM 879 C C . LYS A 1 105 ? 22.738 4.846 -37.321 1.00 71.38 105 LYS A C 1
ATOM 881 O O . LYS A 1 105 ? 22.842 5.435 -38.393 1.00 71.38 105 LYS A O 1
ATOM 886 N N . GLN A 1 106 ? 23.769 4.707 -36.483 1.00 69.19 106 GLN A N 1
ATOM 887 C CA . GLN A 1 106 ? 25.124 5.169 -36.812 1.00 69.19 106 GLN A CA 1
ATOM 888 C C . GLN A 1 106 ? 25.719 4.398 -37.999 1.00 69.19 106 GLN A C 1
ATOM 890 O O . GLN A 1 106 ? 26.258 5.013 -38.922 1.00 69.19 106 GLN A O 1
ATOM 895 N N . TYR A 1 107 ? 25.579 3.072 -38.017 1.00 68.00 107 TYR A N 1
ATOM 896 C CA . TYR A 1 107 ? 26.041 2.236 -39.124 1.00 68.00 107 TYR A CA 1
ATOM 897 C C . TYR A 1 107 ? 25.340 2.589 -40.446 1.00 68.00 107 TYR A C 1
ATOM 899 O O . TYR A 1 107 ? 26.018 2.847 -41.441 1.00 68.00 107 TYR A O 1
ATOM 907 N N . GLU A 1 108 ? 24.008 2.697 -40.443 1.00 71.25 108 GLU A N 1
ATOM 908 C CA . GLU A 1 108 ? 23.206 3.101 -41.609 1.00 71.25 108 GLU A CA 1
ATOM 909 C C . GLU A 1 108 ? 23.612 4.490 -42.120 1.00 71.25 108 GLU A C 1
ATOM 911 O O . GLU A 1 108 ? 23.753 4.692 -43.325 1.00 71.25 108 GLU A O 1
ATOM 916 N N . SER A 1 109 ? 23.866 5.444 -41.214 1.00 67.12 109 SER A N 1
ATOM 917 C CA . SER A 1 109 ? 24.304 6.796 -41.591 1.00 67.12 109 SER A CA 1
ATOM 918 C C . SER A 1 109 ? 25.697 6.838 -42.228 1.00 67.12 109 SER A C 1
ATOM 920 O O . SER A 1 109 ? 25.979 7.742 -43.010 1.00 67.12 109 SER A O 1
ATOM 922 N N . THR A 1 110 ? 26.552 5.861 -41.915 1.00 66.62 110 THR A N 1
ATOM 923 C CA . THR A 1 110 ? 27.941 5.803 -42.392 1.00 66.62 110 THR A CA 1
ATOM 924 C C . THR A 1 110 ? 28.064 4.991 -43.684 1.00 66.62 110 THR A C 1
ATOM 926 O O . THR A 1 110 ? 28.847 5.352 -44.559 1.00 66.62 110 THR A O 1
ATOM 929 N N . ASN A 1 111 ? 27.277 3.917 -43.826 1.00 69.94 111 ASN A N 1
ATOM 930 C CA . ASN A 1 111 ? 27.424 2.932 -44.905 1.00 69.94 111 ASN A CA 1
ATOM 931 C C . ASN A 1 111 ? 26.248 2.899 -45.901 1.00 69.94 111 ASN A C 1
ATOM 933 O O . ASN A 1 111 ? 26.345 2.225 -46.921 1.00 69.94 111 ASN A O 1
ATOM 937 N N . GLY A 1 112 ? 25.148 3.622 -45.649 1.00 57.47 112 GLY A N 1
ATOM 938 C CA . GLY A 1 112 ? 24.049 3.832 -46.605 1.00 57.47 112 GLY A CA 1
ATOM 939 C C . GLY A 1 112 ? 23.079 2.659 -46.817 1.00 57.47 112 GLY A C 1
ATOM 940 O O . GLY A 1 112 ? 22.068 2.831 -47.498 1.00 57.47 112 GLY A O 1
ATOM 941 N N . GLU A 1 113 ? 23.336 1.487 -46.234 1.00 58.50 113 GLU A N 1
ATOM 942 C CA . GLU A 1 113 ? 22.468 0.306 -46.333 1.00 58.50 113 GLU A CA 1
ATOM 943 C C . GLU A 1 113 ? 21.548 0.182 -45.111 1.00 58.50 113 GLU A C 1
ATOM 945 O O . GLU A 1 113 ? 22.022 0.171 -43.978 1.00 58.50 113 GLU A O 1
ATOM 950 N N . LYS A 1 114 ? 20.232 0.051 -45.338 1.00 56.69 114 LYS A N 1
ATOM 951 C CA . LYS A 1 114 ? 19.253 -0.278 -44.286 1.00 56.69 114 LYS A CA 1
ATOM 952 C C . LYS A 1 114 ? 19.246 -1.783 -44.028 1.00 56.69 114 LYS A C 1
ATOM 954 O O . LYS A 1 114 ? 19.045 -2.548 -44.972 1.00 56.69 114 LYS A O 1
ATOM 959 N N . GLN A 1 115 ? 19.398 -2.207 -42.774 1.00 55.62 115 GLN A N 1
ATOM 960 C CA . GLN A 1 115 ? 19.196 -3.614 -42.396 1.00 55.62 115 GLN A CA 1
ATOM 961 C C . GLN A 1 115 ? 17.700 -3.947 -42.215 1.00 55.62 115 GLN A C 1
ATOM 963 O O . GLN A 1 115 ? 16.879 -3.071 -41.940 1.00 55.62 115 GLN A O 1
ATOM 968 N N . GLU A 1 116 ? 17.336 -5.222 -42.414 1.00 52.88 116 GLU A N 1
ATOM 969 C CA . GLU A 1 116 ? 15.978 -5.752 -42.188 1.00 52.88 116 GLU A CA 1
ATOM 970 C C . GLU A 1 116 ? 15.513 -5.587 -40.725 1.00 52.88 116 GLU A C 1
ATOM 972 O O . GLU A 1 116 ? 16.326 -5.434 -39.820 1.00 52.88 116 GLU A O 1
ATOM 977 N N . ASP A 1 117 ? 14.186 -5.629 -40.514 1.00 52.31 117 ASP A N 1
ATOM 978 C CA . ASP A 1 117 ? 13.468 -5.343 -39.255 1.00 52.31 117 ASP A CA 1
ATOM 979 C C . ASP A 1 117 ? 14.239 -5.776 -37.974 1.00 52.31 117 ASP A C 1
ATOM 981 O O . ASP A 1 117 ? 14.218 -6.958 -37.596 1.00 52.31 117 ASP A O 1
ATOM 985 N N . PRO A 1 118 ? 14.893 -4.824 -37.272 1.00 53.00 118 PRO A N 1
ATOM 986 C CA . PRO A 1 118 ? 15.881 -5.099 -36.222 1.00 53.00 118 PRO A CA 1
ATOM 987 C C . PRO A 1 118 ? 15.295 -5.801 -34.988 1.00 53.00 118 PRO A C 1
ATOM 989 O O . PRO A 1 118 ? 16.029 -6.368 -34.174 1.00 53.00 118 PRO A O 1
ATOM 992 N N . SER A 1 119 ? 13.966 -5.792 -34.844 1.00 51.91 119 SER A N 1
ATOM 993 C CA . SER A 1 119 ?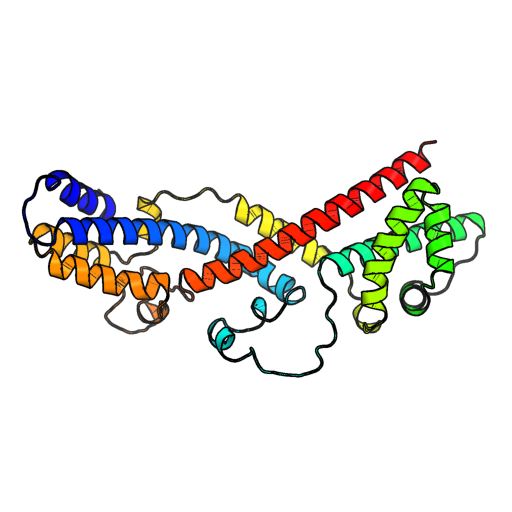 13.252 -6.290 -33.664 1.00 51.91 119 SER A CA 1
ATOM 994 C C . SER A 1 119 ? 13.333 -7.808 -33.490 1.00 51.91 119 SER A C 1
ATOM 996 O O . SER A 1 119 ? 13.407 -8.301 -32.366 1.00 51.91 119 SER A O 1
ATOM 998 N N . LYS A 1 120 ? 13.358 -8.583 -34.581 1.00 49.75 120 LYS A N 1
ATOM 999 C CA . LYS A 1 120 ? 13.397 -10.057 -34.511 1.00 49.75 120 LYS A CA 1
ATOM 1000 C C . LYS A 1 120 ? 14.809 -10.628 -34.440 1.00 49.75 120 LYS A C 1
ATOM 1002 O O . LYS A 1 120 ? 14.973 -11.732 -33.919 1.00 49.75 120 LYS A O 1
ATOM 1007 N N . GLU A 1 121 ? 15.804 -9.923 -34.975 1.00 52.41 121 GLU A N 1
ATOM 1008 C CA . GLU A 1 121 ? 17.180 -10.420 -35.050 1.00 52.41 121 GLU A CA 1
ATOM 1009 C C . GLU A 1 121 ? 17.961 -10.168 -33.754 1.00 52.41 121 GLU A C 1
ATOM 1011 O O . GLU A 1 121 ? 18.697 -11.046 -33.303 1.00 52.41 121 GLU A O 1
ATOM 1016 N N . PHE A 1 122 ? 17.735 -9.027 -33.098 1.00 57.12 122 PHE A N 1
ATOM 1017 C CA . PHE A 1 122 ? 18.395 -8.663 -31.842 1.00 57.12 122 PHE A CA 1
ATOM 1018 C C . PHE A 1 122 ? 18.177 -9.702 -30.733 1.00 57.12 122 PHE A C 1
ATOM 1020 O O . PHE A 1 122 ? 19.130 -10.196 -30.141 1.00 57.12 122 PHE A O 1
ATOM 1027 N N . PHE A 1 123 ? 16.935 -10.129 -30.501 1.00 55.47 123 PHE A N 1
ATOM 1028 C CA . PHE A 1 123 ? 16.621 -11.063 -29.412 1.00 55.47 123 PHE A CA 1
ATOM 1029 C C . PHE A 1 123 ? 16.874 -12.537 -29.738 1.00 55.47 123 PHE A C 1
ATOM 1031 O O . PHE A 1 123 ? 16.889 -13.362 -28.831 1.00 55.47 123 PHE A O 1
ATOM 1038 N N . LYS A 1 124 ? 17.064 -12.881 -31.018 1.00 51.00 124 LYS A N 1
ATOM 1039 C CA . LYS A 1 124 ? 17.466 -14.234 -31.432 1.00 51.00 124 LYS A CA 1
ATOM 1040 C C . LYS A 1 124 ? 18.983 -14.422 -31.436 1.00 51.00 124 LYS A C 1
ATOM 1042 O O . LYS A 1 124 ? 19.433 -15.542 -31.233 1.00 51.00 124 LYS A O 1
ATOM 1047 N N . ASN A 1 125 ? 19.739 -13.347 -31.682 1.00 50.38 125 ASN A N 1
ATOM 1048 C CA . ASN A 1 125 ? 21.152 -13.410 -32.061 1.00 50.38 125 ASN A CA 1
ATOM 1049 C C . ASN A 1 125 ? 22.050 -12.389 -31.326 1.00 50.38 125 ASN A C 1
ATOM 1051 O O . ASN A 1 125 ? 23.113 -12.054 -31.854 1.00 50.38 125 ASN A O 1
ATOM 1055 N N . ILE A 1 126 ? 21.672 -11.851 -30.156 1.00 57.06 126 ILE A N 1
ATOM 1056 C CA . ILE A 1 126 ? 22.679 -11.249 -29.262 1.00 57.06 126 ILE A CA 1
ATOM 1057 C C . ILE A 1 126 ? 23.555 -12.388 -28.755 1.00 57.06 126 ILE A C 1
ATOM 1059 O O . ILE A 1 126 ? 23.218 -13.097 -27.813 1.00 57.06 126 ILE A O 1
ATOM 1063 N N . ASP A 1 127 ? 24.674 -12.585 -29.437 1.00 57.88 127 ASP A N 1
ATOM 1064 C CA . ASP A 1 127 ? 25.811 -13.299 -28.894 1.00 57.88 127 ASP A CA 1
ATOM 1065 C C . ASP A 1 127 ? 26.749 -12.303 -28.199 1.00 57.88 127 ASP A C 1
ATOM 1067 O O . ASP A 1 127 ? 26.674 -11.082 -28.401 1.00 57.88 127 ASP A O 1
ATOM 1071 N N . SER A 1 128 ? 27.653 -12.825 -27.371 1.00 61.12 128 SER A N 1
ATOM 1072 C CA . SER A 1 128 ? 28.651 -12.012 -26.673 1.00 61.12 128 SER A CA 1
ATOM 1073 C C . SER A 1 128 ? 29.447 -11.126 -27.635 1.00 61.12 128 SER A C 1
ATOM 1075 O O . SER A 1 128 ? 29.744 -9.991 -27.299 1.00 61.12 128 SER A O 1
ATOM 1077 N N . LYS A 1 129 ? 29.706 -11.573 -28.872 1.00 64.50 129 LYS A N 1
ATOM 1078 C CA . LYS A 1 129 ? 30.466 -10.821 -29.888 1.00 64.50 129 LYS A CA 1
ATOM 1079 C C . LYS A 1 129 ? 29.717 -9.622 -30.476 1.00 64.50 129 LYS A C 1
ATOM 1081 O O . LYS A 1 129 ? 30.347 -8.642 -30.884 1.00 64.50 129 LYS A O 1
ATOM 1086 N N . ARG A 1 130 ? 28.394 -9.690 -30.632 1.00 64.94 130 ARG A N 1
ATOM 1087 C CA . ARG A 1 130 ? 27.568 -8.547 -31.057 1.00 64.94 130 ARG A CA 1
ATOM 1088 C C . ARG A 1 130 ? 27.388 -7.563 -29.911 1.00 64.94 130 ARG A C 1
ATOM 1090 O O . ARG A 1 130 ? 27.516 -6.367 -30.154 1.00 64.94 130 ARG A O 1
ATOM 1097 N N . LEU A 1 131 ? 27.165 -8.051 -28.690 1.00 67.69 131 LEU A N 1
ATOM 1098 C CA . LEU A 1 131 ? 27.109 -7.199 -27.501 1.00 67.69 131 LEU A CA 1
ATOM 1099 C C . LEU A 1 131 ? 28.431 -6.449 -27.299 1.00 67.69 131 LEU A C 1
ATOM 1101 O O . LEU A 1 131 ? 28.425 -5.231 -27.165 1.00 67.69 131 LEU A O 1
ATOM 1105 N N . ASP A 1 132 ? 29.551 -7.160 -27.388 1.00 68.94 132 ASP A N 1
ATOM 1106 C CA . ASP A 1 132 ? 30.901 -6.610 -27.299 1.00 68.94 132 ASP A CA 1
ATOM 1107 C C . ASP A 1 132 ? 31.117 -5.480 -28.323 1.00 68.94 132 ASP A C 1
ATOM 1109 O O . ASP A 1 132 ? 31.531 -4.380 -27.969 1.00 68.94 132 ASP A O 1
ATOM 1113 N N . ARG A 1 133 ? 30.710 -5.673 -29.587 1.00 70.06 133 ARG A N 1
ATOM 1114 C CA . ARG A 1 133 ? 30.751 -4.612 -30.615 1.00 70.06 133 ARG A CA 1
ATOM 1115 C C . ARG A 1 133 ? 29.883 -3.395 -30.284 1.00 70.06 133 ARG A C 1
ATOM 1117 O O . ARG A 1 133 ? 30.336 -2.271 -30.478 1.00 70.06 133 ARG A O 1
ATOM 1124 N N . ILE A 1 134 ? 28.659 -3.601 -29.798 1.00 71.56 134 ILE A N 1
ATOM 1125 C CA . ILE A 1 134 ? 27.760 -2.502 -29.404 1.00 71.56 134 ILE A CA 1
ATOM 1126 C C . ILE A 1 134 ? 28.382 -1.703 -28.257 1.00 71.56 134 ILE A C 1
ATOM 1128 O O . ILE A 1 134 ? 28.368 -0.476 -28.288 1.00 71.56 134 ILE A O 1
ATOM 1132 N N . LEU A 1 135 ? 28.949 -2.393 -27.266 1.00 73.31 135 LEU A N 1
ATOM 1133 C CA . LEU A 1 135 ? 29.547 -1.757 -26.099 1.00 73.31 135 LEU A CA 1
ATOM 1134 C C . LEU A 1 135 ? 30.873 -1.063 -26.431 1.00 73.31 135 LEU A C 1
ATOM 1136 O O . LEU A 1 135 ? 31.074 0.049 -25.958 1.00 73.31 135 LEU A O 1
ATOM 1140 N N . ASN A 1 136 ? 31.723 -1.642 -27.288 1.00 73.12 136 ASN A N 1
ATOM 1141 C CA . ASN A 1 136 ? 32.970 -1.012 -27.758 1.00 73.12 136 ASN A CA 1
ATOM 1142 C C . ASN A 1 136 ? 32.721 0.303 -28.503 1.00 73.12 136 ASN A C 1
ATOM 1144 O O . ASN A 1 136 ? 33.509 1.234 -28.397 1.00 73.12 136 ASN A O 1
ATOM 1148 N N . ASN A 1 137 ? 31.618 0.391 -29.248 1.00 70.62 137 ASN A N 1
ATOM 1149 C CA . ASN A 1 137 ? 31.251 1.619 -29.951 1.00 70.62 137 ASN A CA 1
ATOM 1150 C C . ASN A 1 137 ? 30.655 2.686 -29.018 1.00 70.62 137 ASN A C 1
ATOM 1152 O O . ASN A 1 137 ? 30.466 3.828 -29.432 1.00 70.62 137 ASN A O 1
ATOM 1156 N N . ALA A 1 138 ? 30.299 2.309 -27.790 1.00 69.31 138 ALA A N 1
ATOM 1157 C CA . ALA A 1 138 ? 29.514 3.130 -26.881 1.00 69.31 138 ALA A CA 1
ATOM 1158 C C . ALA A 1 138 ? 30.295 3.559 -25.625 1.00 69.31 138 ALA A C 1
ATOM 1160 O O . ALA A 1 138 ? 30.029 4.628 -25.078 1.00 69.31 138 ALA A O 1
ATOM 1161 N N . PHE A 1 139 ? 31.261 2.757 -25.172 1.00 75.62 139 PHE A N 1
ATOM 1162 C CA . PHE A 1 139 ? 31.962 2.938 -23.903 1.00 75.62 139 PHE A CA 1
ATOM 1163 C C . PHE A 1 139 ? 33.457 2.623 -24.015 1.00 75.62 139 PHE A C 1
ATOM 1165 O O . PHE A 1 139 ? 33.855 1.708 -24.731 1.00 75.62 139 PHE A O 1
ATOM 1172 N N . ASP A 1 140 ? 34.267 3.318 -23.213 1.00 72.81 140 ASP A N 1
ATOM 1173 C CA . ASP A 1 140 ? 35.684 2.987 -23.021 1.00 72.81 140 ASP A CA 1
ATOM 1174 C C . ASP A 1 140 ? 35.847 1.658 -22.257 1.00 72.81 140 ASP A C 1
ATOM 1176 O O . ASP A 1 140 ? 34.973 1.280 -21.466 1.00 72.81 140 ASP A O 1
ATOM 1180 N N . GLU A 1 141 ? 36.994 0.981 -22.424 1.00 69.44 141 GLU A N 1
ATOM 1181 C CA . GLU A 1 141 ? 37.273 -0.365 -21.873 1.00 69.44 141 GLU A CA 1
ATOM 1182 C C . GLU A 1 141 ? 36.910 -0.527 -20.387 1.00 69.44 141 GLU A C 1
ATOM 1184 O O . GLU A 1 141 ? 36.323 -1.533 -19.990 1.00 69.44 141 GLU A O 1
ATOM 1189 N N . LEU A 1 142 ? 37.201 0.485 -19.565 1.00 70.44 142 LEU A N 1
ATOM 1190 C CA . LEU A 1 142 ? 36.997 0.446 -18.112 1.00 70.44 142 LEU A CA 1
ATOM 1191 C C . LEU A 1 142 ? 35.505 0.448 -17.721 1.00 70.44 142 LEU A C 1
ATOM 1193 O O . LEU A 1 142 ? 35.100 -0.198 -16.755 1.00 70.44 142 LEU A O 1
ATOM 1197 N N . HIS A 1 143 ? 34.665 1.157 -18.479 1.00 71.88 143 HIS A N 1
ATOM 1198 C CA . HIS A 1 143 ? 33.215 1.200 -18.255 1.00 71.88 143 HIS A CA 1
ATOM 1199 C C . HIS A 1 143 ? 32.506 0.010 -18.900 1.00 71.88 143 HIS A C 1
ATOM 1201 O O . HIS A 1 143 ? 31.519 -0.496 -18.356 1.00 71.88 143 HIS A O 1
ATOM 1207 N N . LYS A 1 144 ? 33.043 -0.460 -20.026 1.00 73.12 144 LYS A N 1
ATOM 1208 C CA . LYS A 1 144 ? 32.543 -1.606 -20.775 1.00 73.12 144 LYS A CA 1
ATOM 1209 C C . LYS A 1 144 ? 32.479 -2.869 -19.922 1.00 73.12 144 LYS A C 1
ATOM 1211 O O . LYS A 1 144 ? 31.404 -3.449 -19.836 1.00 73.12 144 LYS A O 1
ATOM 1216 N N . GLU A 1 145 ? 33.564 -3.263 -19.251 1.00 71.94 145 GLU A N 1
ATOM 1217 C CA . GLU A 1 145 ? 33.611 -4.533 -18.501 1.00 71.94 145 GLU A CA 1
ATOM 1218 C C . GLU A 1 145 ? 32.514 -4.608 -17.420 1.00 71.94 145 GLU A C 1
ATOM 1220 O O . GLU A 1 145 ? 31.844 -5.628 -17.235 1.00 71.94 145 GLU A O 1
ATOM 1225 N N . ARG A 1 146 ? 32.268 -3.485 -16.735 1.00 72.62 146 ARG A N 1
ATOM 1226 C CA . ARG A 1 146 ? 31.226 -3.387 -15.707 1.00 72.62 146 ARG A CA 1
ATOM 1227 C C . ARG A 1 146 ? 29.816 -3.477 -16.298 1.00 72.62 146 ARG A C 1
ATOM 1229 O O . ARG A 1 146 ? 28.978 -4.183 -15.740 1.00 72.62 146 ARG A O 1
ATOM 1236 N N . ILE A 1 147 ? 29.554 -2.763 -17.392 1.00 75.12 147 ILE A N 1
ATOM 1237 C CA . ILE A 1 147 ? 28.241 -2.733 -18.059 1.00 75.12 147 ILE A CA 1
ATOM 1238 C C . ILE A 1 147 ? 27.937 -4.079 -18.709 1.00 75.12 147 ILE A C 1
ATOM 1240 O O . ILE A 1 147 ? 26.831 -4.596 -18.566 1.00 75.12 147 ILE A O 1
ATOM 1244 N N . GLU A 1 148 ? 28.924 -4.663 -19.384 1.00 74.19 148 GLU A N 1
ATOM 1245 C CA . GLU A 1 148 ? 28.828 -5.964 -20.033 1.00 74.19 148 GLU A CA 1
ATOM 1246 C C . GLU A 1 148 ? 28.425 -7.036 -19.025 1.00 74.19 148 GLU A C 1
ATOM 1248 O O . GLU A 1 148 ? 27.464 -7.763 -19.259 1.00 74.19 148 GLU A O 1
ATOM 1253 N N . LYS A 1 149 ? 29.071 -7.071 -17.855 1.00 75.56 149 LYS A N 1
ATOM 1254 C CA . LYS A 1 149 ? 28.719 -8.012 -16.788 1.00 75.56 149 LYS A CA 1
ATOM 1255 C C . LYS A 1 149 ? 27.283 -7.833 -16.289 1.00 75.56 149 LYS A C 1
ATOM 1257 O O . LYS A 1 149 ? 26.592 -8.825 -16.072 1.00 75.56 149 LYS A O 1
ATOM 1262 N N . GLU A 1 150 ? 26.820 -6.599 -16.091 1.00 73.56 150 GLU A N 1
ATOM 1263 C CA . GLU A 1 150 ? 25.438 -6.342 -15.658 1.00 73.56 150 GLU A CA 1
ATOM 1264 C C . GLU A 1 150 ? 24.410 -6.722 -16.734 1.00 73.56 150 GLU A C 1
ATOM 1266 O O . GLU A 1 150 ? 23.415 -7.377 -16.420 1.00 73.56 150 GLU A O 1
ATOM 1271 N N . ILE A 1 151 ? 24.665 -6.383 -18.001 1.00 73.75 151 ILE A N 1
ATOM 1272 C CA . ILE A 1 151 ? 23.796 -6.756 -19.122 1.00 73.75 151 ILE A CA 1
ATOM 1273 C C . ILE A 1 151 ? 23.771 -8.277 -19.293 1.00 73.75 151 ILE A C 1
ATOM 1275 O O . ILE A 1 151 ? 22.683 -8.840 -19.371 1.00 73.75 151 ILE A O 1
ATOM 1279 N N . LEU A 1 152 ? 24.924 -8.953 -19.298 1.00 70.75 152 LEU A N 1
ATOM 1280 C CA . LEU A 1 152 ? 25.017 -10.410 -19.443 1.00 70.75 152 LEU A CA 1
ATOM 1281 C C . LEU A 1 152 ? 24.279 -11.143 -18.320 1.00 70.75 152 LEU A C 1
ATOM 1283 O O . LEU A 1 152 ? 23.475 -12.023 -18.609 1.00 70.75 152 LEU A O 1
ATOM 1287 N N . ASN A 1 153 ? 24.433 -10.713 -17.062 1.00 70.94 153 ASN A N 1
ATOM 1288 C CA . ASN A 1 153 ? 23.697 -11.297 -15.933 1.00 70.94 153 ASN A CA 1
ATOM 1289 C C . ASN A 1 153 ? 22.170 -11.242 -16.124 1.00 70.94 153 ASN A C 1
ATOM 1291 O O . ASN A 1 153 ? 21.451 -12.133 -15.667 1.00 70.94 153 ASN A O 1
ATOM 1295 N N . HIS A 1 154 ? 21.658 -10.193 -16.775 1.00 69.94 154 HIS A N 1
ATOM 1296 C CA . HIS A 1 154 ? 20.233 -10.058 -17.071 1.00 69.94 154 HIS A CA 1
ATOM 1297 C C . HIS A 1 154 ? 19.830 -10.740 -18.389 1.00 69.94 154 HIS A C 1
ATOM 1299 O O . HIS A 1 154 ? 18.713 -11.247 -18.471 1.00 69.94 154 HIS A O 1
ATOM 1305 N N . MET A 1 155 ? 20.723 -10.813 -19.379 1.00 64.06 155 MET A N 1
ATOM 1306 C CA . MET A 1 155 ? 20.532 -11.491 -20.671 1.00 64.06 155 MET A CA 1
ATOM 1307 C C . MET A 1 155 ? 20.552 -13.017 -20.563 1.00 64.06 155 MET A C 1
ATOM 1309 O O . MET A 1 155 ? 19.756 -13.677 -21.229 1.00 64.06 155 MET A O 1
ATOM 1313 N N . ASP A 1 156 ? 21.364 -13.589 -19.675 1.00 61.16 156 ASP A N 1
ATOM 1314 C CA . ASP A 1 156 ? 21.339 -15.027 -19.380 1.00 61.16 156 ASP A CA 1
ATOM 1315 C C . ASP A 1 156 ? 19.963 -15.454 -18.840 1.00 61.16 156 ASP A C 1
ATOM 1317 O O . ASP A 1 156 ? 19.465 -16.532 -19.158 1.00 61.16 156 ASP A O 1
ATOM 1321 N N . ALA A 1 157 ? 19.276 -14.569 -18.108 1.00 55.97 157 ALA A N 1
ATOM 1322 C CA . ALA A 1 157 ? 17.896 -14.787 -17.670 1.00 55.97 157 ALA A CA 1
ATOM 1323 C C . ALA A 1 157 ? 16.855 -14.658 -18.807 1.00 55.97 157 ALA A C 1
ATOM 1325 O O . ALA A 1 157 ? 15.701 -15.059 -18.634 1.00 55.97 157 ALA A O 1
ATOM 1326 N N . ILE A 1 158 ? 17.241 -14.094 -19.957 1.00 53.19 158 ILE A N 1
ATOM 1327 C CA . ILE A 1 158 ? 16.397 -13.854 -21.139 1.00 53.19 158 ILE A CA 1
ATOM 1328 C C . ILE A 1 158 ? 16.501 -14.994 -22.158 1.00 53.19 158 ILE A C 1
ATOM 1330 O O . ILE A 1 158 ? 15.523 -15.238 -22.861 1.00 53.19 158 ILE A O 1
ATOM 1334 N N . ALA A 1 159 ? 17.618 -15.729 -22.215 1.00 52.78 159 ALA A N 1
ATOM 1335 C CA . ALA A 1 159 ? 17.799 -16.866 -23.131 1.00 52.78 159 ALA A CA 1
ATOM 1336 C C . ALA A 1 159 ? 16.722 -17.964 -22.966 1.00 52.78 159 ALA A C 1
ATOM 1338 O O . ALA A 1 159 ? 16.370 -18.646 -23.927 1.00 52.78 159 ALA A O 1
ATOM 1339 N N . ASP A 1 160 ? 16.133 -18.070 -21.771 1.00 51.16 160 ASP A N 1
ATOM 1340 C CA . ASP A 1 160 ? 15.020 -18.975 -21.456 1.00 51.16 160 ASP A CA 1
ATOM 1341 C C . ASP A 1 160 ? 13.623 -18.394 -21.782 1.00 51.16 160 ASP A C 1
ATOM 1343 O O . ASP A 1 160 ? 12.597 -19.040 -21.528 1.00 51.16 160 ASP A O 1
ATOM 1347 N N . TYR A 1 161 ? 13.541 -17.166 -22.308 1.00 52.88 161 TYR A N 1
ATOM 1348 C CA . TYR A 1 161 ? 12.294 -16.422 -22.491 1.00 52.88 161 TYR A CA 1
ATOM 1349 C C . TYR A 1 161 ? 11.755 -16.466 -23.928 1.00 52.88 161 TYR A C 1
ATOM 1351 O O . TYR A 1 161 ? 12.477 -16.483 -24.920 1.00 52.88 161 TYR A O 1
ATOM 1359 N N . ASP A 1 162 ? 10.428 -16.444 -24.050 1.00 52.66 162 ASP A N 1
ATOM 1360 C CA . ASP A 1 162 ? 9.727 -16.486 -25.332 1.00 52.66 162 ASP A CA 1
ATOM 1361 C C . ASP A 1 162 ? 9.838 -15.127 -26.052 1.00 52.66 162 ASP A C 1
ATOM 1363 O O . ASP A 1 162 ? 9.229 -14.131 -25.643 1.00 52.66 162 ASP A O 1
ATOM 1367 N N . ILE A 1 163 ? 10.612 -15.098 -27.140 1.00 48.69 163 ILE A N 1
ATOM 1368 C CA . ILE A 1 163 ? 10.919 -13.914 -27.963 1.00 48.69 163 ILE A CA 1
ATOM 1369 C C . ILE A 1 163 ? 9.648 -13.227 -28.495 1.00 48.69 163 ILE A C 1
ATOM 1371 O O . ILE A 1 163 ? 9.623 -12.012 -28.683 1.00 48.69 163 ILE A O 1
ATOM 1375 N N . SER A 1 164 ? 8.542 -13.961 -28.662 1.00 46.59 164 SER A N 1
ATOM 1376 C CA . SER A 1 164 ? 7.261 -13.383 -29.098 1.00 46.59 164 SER A CA 1
ATOM 1377 C C . SER A 1 164 ? 6.644 -12.407 -28.081 1.00 46.59 164 SER A C 1
ATOM 1379 O O . SER A 1 164 ? 5.872 -11.520 -28.455 1.00 46.59 164 SER A O 1
ATOM 1381 N N . SER A 1 165 ? 7.024 -12.509 -26.803 1.00 50.69 165 SER A N 1
ATOM 1382 C CA . SER A 1 165 ? 6.602 -11.594 -25.733 1.00 50.69 165 SER A CA 1
ATOM 1383 C C . SER A 1 165 ? 7.420 -10.299 -25.677 1.00 50.69 165 SER A C 1
ATOM 1385 O O . SER A 1 165 ? 7.052 -9.383 -24.940 1.00 50.69 165 SER A O 1
ATOM 1387 N N . ILE A 1 166 ? 8.518 -10.222 -26.435 1.00 48.97 166 ILE A N 1
ATOM 1388 C CA . ILE A 1 166 ? 9.484 -9.122 -26.381 1.00 48.97 166 ILE A CA 1
ATOM 1389 C C . ILE A 1 166 ? 9.056 -7.938 -27.269 1.00 48.97 166 ILE A C 1
ATOM 1391 O O . ILE A 1 166 ? 9.251 -6.782 -26.904 1.00 48.97 166 ILE A O 1
ATOM 1395 N N . ASN A 1 167 ? 8.289 -8.194 -28.334 1.00 42.25 167 ASN A N 1
ATOM 1396 C CA . ASN A 1 167 ? 7.689 -7.166 -29.207 1.00 42.25 167 ASN A CA 1
ATOM 1397 C C . ASN A 1 167 ? 6.636 -6.264 -28.515 1.00 42.25 167 ASN A C 1
ATOM 1399 O O . ASN A 1 167 ? 5.941 -5.492 -29.170 1.00 42.25 167 ASN A O 1
ATOM 1403 N N . LYS A 1 168 ? 6.488 -6.363 -27.187 1.00 50.34 168 LYS A N 1
ATOM 1404 C CA . LYS A 1 168 ? 5.593 -5.560 -26.338 1.00 50.34 168 LYS A CA 1
ATOM 1405 C C . LYS A 1 168 ? 6.327 -4.840 -25.199 1.00 50.34 168 LYS A C 1
ATOM 1407 O O . LYS A 1 168 ? 5.675 -4.414 -24.250 1.00 50.34 168 LYS A O 1
ATOM 1412 N N . LEU A 1 169 ? 7.651 -4.683 -25.268 1.00 57.66 169 LEU A N 1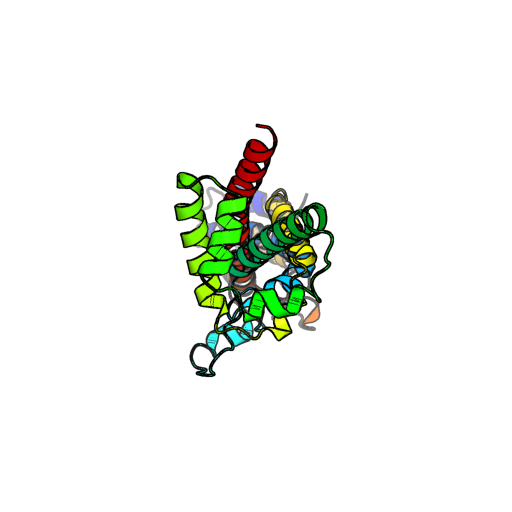
ATOM 1413 C CA . LEU A 1 169 ? 8.454 -3.974 -24.257 1.00 57.66 169 LEU A CA 1
ATOM 1414 C C . LEU A 1 169 ? 8.278 -2.454 -24.237 1.00 57.66 169 LEU A C 1
ATOM 1416 O O . LEU A 1 169 ? 9.136 -1.740 -23.737 1.00 57.66 169 LEU A O 1
ATOM 1420 N N . ASN A 1 170 ? 7.143 -1.939 -24.704 1.00 63.66 170 ASN A N 1
ATOM 1421 C CA . ASN A 1 170 ? 6.768 -0.586 -24.340 1.00 63.66 170 ASN A CA 1
ATOM 1422 C C . ASN A 1 170 ? 6.601 -0.537 -22.801 1.00 63.66 170 ASN A C 1
ATOM 1424 O O . ASN A 1 170 ? 5.655 -1.096 -22.234 1.00 63.66 170 ASN A O 1
ATOM 1428 N N . LEU A 1 171 ? 7.562 0.108 -22.132 1.00 79.38 171 LEU A N 1
ATOM 1429 C CA . LEU A 1 171 ? 7.601 0.289 -20.682 1.00 79.38 171 LEU A CA 1
ATOM 1430 C C . LEU A 1 171 ? 6.854 1.549 -20.218 1.00 79.38 171 LEU A C 1
ATOM 1432 O O . LEU A 1 171 ? 6.856 1.833 -19.022 1.00 79.38 171 LEU A O 1
ATOM 1436 N N . ASP A 1 172 ? 6.163 2.280 -21.096 1.00 83.38 172 ASP A N 1
ATOM 1437 C CA . ASP A 1 172 ? 5.443 3.514 -20.743 1.00 83.38 172 ASP A CA 1
ATOM 1438 C C . ASP A 1 172 ? 4.400 3.255 -19.655 1.00 83.38 172 ASP A C 1
ATOM 1440 O O . ASP A 1 172 ? 4.287 4.013 -18.688 1.00 83.38 172 ASP A O 1
ATOM 1444 N N . ASN A 1 173 ? 3.692 2.127 -19.753 1.00 82.44 173 ASN A N 1
ATOM 1445 C CA . ASN A 1 173 ? 2.749 1.690 -18.726 1.00 82.44 173 ASN A CA 1
ATOM 1446 C C . ASN A 1 173 ? 3.447 1.411 -17.388 1.00 82.44 173 ASN A C 1
ATOM 1448 O O . ASN A 1 173 ? 2.910 1.753 -16.336 1.00 82.44 173 ASN A O 1
ATOM 1452 N N . LEU A 1 174 ? 4.650 0.826 -17.410 1.00 86.50 174 LEU A N 1
ATOM 1453 C CA . LEU A 1 174 ? 5.438 0.580 -16.201 1.00 86.50 174 LEU A CA 1
ATOM 1454 C C . LEU A 1 174 ? 5.909 1.898 -15.579 1.00 86.50 174 LEU A C 1
ATOM 1456 O O . LEU A 1 174 ? 5.743 2.105 -14.380 1.00 86.50 174 LEU A O 1
ATOM 1460 N N . HIS A 1 175 ? 6.469 2.803 -16.380 1.00 90.00 175 HIS A N 1
ATOM 1461 C CA . HIS A 1 175 ? 6.918 4.116 -15.921 1.00 90.00 175 HIS A CA 1
ATOM 1462 C C . HIS A 1 175 ? 5.764 4.938 -15.340 1.00 90.00 175 HIS A C 1
ATOM 1464 O O . HIS A 1 175 ? 5.922 5.551 -14.282 1.00 90.00 175 HIS A O 1
ATOM 1470 N N . SER A 1 176 ? 4.599 4.898 -15.988 1.00 89.88 176 SER A N 1
ATOM 1471 C CA . SER A 1 176 ? 3.378 5.550 -15.508 1.00 89.88 176 SER A CA 1
ATOM 1472 C C . SER A 1 176 ? 2.905 4.937 -14.192 1.00 89.88 176 SER A C 1
ATOM 1474 O O . SER A 1 176 ? 2.656 5.668 -13.236 1.00 89.88 176 SER A O 1
ATOM 1476 N N . ALA A 1 177 ? 2.885 3.604 -14.088 1.00 89.81 177 ALA A N 1
ATOM 1477 C CA . ALA A 1 177 ? 2.562 2.917 -12.840 1.00 89.81 177 ALA A CA 1
ATOM 1478 C C . ALA A 1 177 ? 3.527 3.311 -11.707 1.00 89.81 177 ALA A C 1
ATOM 1480 O O . ALA A 1 177 ? 3.085 3.614 -10.603 1.00 89.81 177 ALA A O 1
ATOM 1481 N N . MET A 1 178 ? 4.833 3.399 -11.973 1.00 92.75 178 MET A N 1
ATOM 1482 C CA . MET A 1 178 ? 5.820 3.812 -10.966 1.00 92.75 178 MET A CA 1
ATOM 1483 C C . MET A 1 178 ? 5.689 5.278 -10.555 1.00 92.75 178 MET A C 1
ATOM 1485 O O . MET A 1 178 ? 5.972 5.620 -9.405 1.00 92.75 178 MET A O 1
ATOM 1489 N N . LYS A 1 179 ? 5.220 6.149 -11.453 1.00 93.62 179 LYS A N 1
ATOM 1490 C CA . LYS A 1 179 ? 4.863 7.527 -11.105 1.00 93.62 179 LYS A CA 1
ATOM 1491 C C . LYS A 1 179 ? 3.689 7.556 -10.121 1.00 93.62 179 LYS A C 1
ATOM 1493 O O . LYS A 1 179 ? 3.794 8.234 -9.104 1.00 93.62 179 LYS A O 1
ATOM 1498 N N . ILE A 1 180 ? 2.646 6.760 -10.365 1.00 92.75 180 ILE A N 1
ATOM 1499 C CA . ILE A 1 180 ? 1.502 6.616 -9.448 1.00 92.75 180 ILE A CA 1
ATOM 1500 C C . ILE A 1 180 ? 1.969 6.081 -8.087 1.00 92.75 180 ILE A C 1
ATOM 1502 O O . ILE A 1 180 ? 1.581 6.614 -7.047 1.00 92.75 180 ILE A O 1
ATOM 1506 N N . VAL A 1 181 ? 2.860 5.079 -8.066 1.00 93.06 181 VAL A N 1
ATOM 1507 C CA . VAL A 1 181 ? 3.435 4.579 -6.805 1.00 93.06 181 VAL A CA 1
ATOM 1508 C C . VAL A 1 181 ? 4.159 5.701 -6.062 1.00 93.06 181 VAL A C 1
ATOM 1510 O O . VAL A 1 181 ? 3.872 5.935 -4.888 1.00 93.06 181 VAL A O 1
ATOM 1513 N N . LYS A 1 182 ? 5.025 6.462 -6.739 1.00 93.56 182 LYS A N 1
ATOM 1514 C CA . LYS A 1 182 ? 5.712 7.620 -6.148 1.00 93.56 182 LYS A CA 1
ATOM 1515 C C . LYS A 1 182 ? 4.737 8.654 -5.582 1.00 93.56 182 LYS A C 1
ATOM 1517 O O . LYS A 1 182 ? 4.961 9.161 -4.486 1.00 93.56 182 LYS A O 1
ATOM 1522 N N . GLU A 1 183 ? 3.678 8.980 -6.314 1.00 91.69 183 GLU A N 1
ATOM 1523 C CA . GLU A 1 183 ? 2.640 9.918 -5.873 1.00 91.69 183 GLU A CA 1
ATOM 1524 C C . GLU A 1 183 ? 1.926 9.407 -4.616 1.00 91.69 183 GLU A C 1
ATOM 1526 O O . GLU A 1 183 ? 1.766 10.163 -3.657 1.00 91.69 183 GLU A O 1
ATOM 1531 N N . SER A 1 184 ? 1.612 8.109 -4.555 1.00 91.88 184 SER A N 1
ATOM 1532 C CA . SER A 1 184 ? 0.979 7.495 -3.382 1.00 91.88 184 SER A CA 1
ATOM 1533 C C . SER A 1 184 ? 1.843 7.577 -2.111 1.00 91.88 184 SER A C 1
ATOM 1535 O O . SER A 1 184 ? 1.328 7.777 -1.007 1.00 91.88 184 SER A O 1
ATOM 1537 N N . LEU A 1 185 ? 3.171 7.494 -2.245 1.00 90.44 185 LEU A N 1
ATOM 1538 C CA . LEU A 1 185 ? 4.109 7.590 -1.119 1.00 90.44 185 LEU A CA 1
ATOM 1539 C C . LEU A 1 185 ? 4.187 9.001 -0.524 1.00 90.44 185 LEU A C 1
ATOM 1541 O O . LEU A 1 185 ? 4.517 9.148 0.651 1.00 90.44 185 LEU A O 1
ATOM 1545 N N . ASN A 1 186 ? 3.861 10.024 -1.316 1.00 91.31 186 ASN A N 1
ATOM 1546 C CA . ASN A 1 186 ? 3.939 11.428 -0.911 1.00 91.31 186 ASN A CA 1
ATOM 1547 C C . ASN A 1 186 ? 2.630 11.964 -0.311 1.00 91.31 186 ASN A C 1
ATOM 1549 O O . ASN A 1 186 ? 2.557 13.145 0.031 1.00 91.31 186 ASN A O 1
ATOM 1553 N N . ILE A 1 187 ? 1.592 11.131 -0.177 1.00 90.62 187 ILE A N 1
ATOM 1554 C CA . ILE A 1 187 ? 0.321 11.558 0.413 1.00 90.62 187 ILE A CA 1
ATOM 1555 C C . ILE A 1 187 ? 0.540 11.943 1.886 1.00 90.62 187 ILE A C 1
ATOM 1557 O O . ILE A 1 187 ? 1.034 11.124 2.671 1.00 90.62 187 ILE A O 1
ATOM 1561 N N . PRO A 1 188 ? 0.134 13.156 2.306 1.00 91.69 188 PRO A N 1
ATOM 1562 C CA . PRO A 1 188 ? 0.243 13.562 3.696 1.00 91.69 188 PRO A CA 1
ATOM 1563 C C . PRO A 1 188 ? -0.690 12.725 4.574 1.00 91.69 188 PRO A C 1
ATOM 1565 O O . PRO A 1 188 ? -1.886 12.568 4.295 1.00 91.69 188 PRO A O 1
ATOM 1568 N N . LYS A 1 189 ? -0.138 12.223 5.681 1.00 92.31 189 LYS A N 1
ATOM 1569 C CA . LYS A 1 189 ? -0.903 11.467 6.673 1.00 92.31 189 LYS A CA 1
ATOM 1570 C C . LYS A 1 189 ? -2.005 12.344 7.263 1.00 92.31 189 LYS A C 1
ATOM 1572 O O . LYS A 1 189 ? -1.753 13.464 7.702 1.00 92.31 189 LYS A O 1
ATOM 1577 N N . GLN A 1 190 ? -3.221 11.815 7.290 1.00 94.50 190 GLN A N 1
ATOM 1578 C CA . GLN A 1 190 ? -4.369 12.467 7.911 1.00 94.50 190 GLN A CA 1
ATOM 1579 C C . GLN A 1 190 ? -4.278 12.370 9.443 1.00 94.50 190 GLN A C 1
ATOM 1581 O O . GLN A 1 190 ? -3.663 11.444 9.982 1.00 94.50 190 GLN A O 1
ATOM 1586 N N . SER A 1 191 ? -4.914 13.311 10.150 1.00 95.94 191 SER A N 1
ATOM 1587 C CA . SER A 1 191 ? -5.005 13.284 11.615 1.00 95.94 191 SER A CA 1
ATOM 1588 C C . SER A 1 191 ? -5.754 12.041 12.110 1.00 95.94 191 SER A C 1
ATOM 1590 O O . SER A 1 191 ? -6.619 11.508 11.409 1.00 95.94 191 SER A O 1
ATOM 1592 N N . ILE A 1 192 ? -5.446 11.580 13.330 1.00 95.88 192 ILE A N 1
ATOM 1593 C CA . ILE A 1 192 ? -6.108 10.406 13.929 1.00 95.88 192 ILE A CA 1
ATOM 1594 C C . ILE A 1 192 ? -7.619 10.623 14.016 1.00 95.88 192 ILE A C 1
ATOM 1596 O O . ILE A 1 192 ? -8.365 9.735 13.622 1.00 95.88 192 ILE A O 1
ATOM 1600 N N . GLU A 1 193 ? -8.054 11.808 14.450 1.00 95.69 193 GLU A N 1
ATOM 1601 C CA . GLU A 1 193 ? -9.468 12.194 14.507 1.00 95.69 193 GLU A CA 1
ATOM 1602 C C . GLU A 1 193 ? -10.175 11.939 13.171 1.00 95.69 193 GLU A C 1
ATOM 1604 O O . GLU A 1 193 ? -11.143 11.183 13.108 1.00 95.69 193 GLU A O 1
ATOM 1609 N N . LYS A 1 194 ? -9.634 12.488 12.076 1.00 95.75 194 LYS A N 1
ATOM 1610 C CA . LYS A 1 194 ? -10.212 12.307 10.743 1.00 95.75 194 LYS A CA 1
ATOM 1611 C C . LYS A 1 194 ? -10.196 10.843 10.311 1.00 95.75 194 LYS A C 1
ATOM 1613 O O . LYS A 1 194 ? -11.153 10.376 9.710 1.00 95.75 194 LYS A O 1
ATOM 1618 N N . CYS A 1 195 ? -9.130 10.106 10.618 1.00 97.44 195 CYS A N 1
ATOM 1619 C CA . CYS A 1 195 ? -9.053 8.682 10.289 1.00 97.44 195 CYS A CA 1
ATOM 1620 C C . CYS A 1 195 ? -10.119 7.864 11.027 1.00 97.44 195 CYS A C 1
ATOM 1622 O O . CYS A 1 195 ? -10.725 6.978 10.434 1.00 97.44 195 CYS A O 1
ATOM 1624 N N . VAL A 1 196 ? -10.349 8.144 12.311 1.00 97.69 196 VAL A N 1
ATOM 1625 C CA . VAL A 1 196 ? -11.369 7.463 13.119 1.00 97.69 196 VAL A CA 1
ATOM 1626 C C . VAL A 1 196 ? -12.760 7.715 12.540 1.00 97.69 196 VAL A C 1
ATOM 1628 O O . VAL A 1 196 ? -13.488 6.758 12.292 1.00 97.69 196 VAL A O 1
ATOM 1631 N N . GLU A 1 197 ? -13.078 8.974 12.244 1.00 95.12 197 GLU A N 1
ATOM 1632 C CA . GLU A 1 197 ? -14.364 9.401 11.675 1.00 95.12 197 GLU A CA 1
ATOM 1633 C C . GLU A 1 197 ? -14.590 8.908 10.232 1.00 95.12 197 GLU A C 1
ATOM 1635 O O . GLU A 1 197 ? -15.723 8.877 9.754 1.00 95.12 197 GLU A O 1
ATOM 1640 N N . GLU A 1 198 ? -13.538 8.534 9.501 1.00 96.25 198 GLU A N 1
ATOM 1641 C CA . GLU A 1 198 ? -13.645 7.944 8.158 1.00 96.25 198 GLU A CA 1
ATOM 1642 C C . GLU A 1 198 ? -13.750 6.414 8.171 1.00 96.25 198 GLU A C 1
ATOM 1644 O O . GLU A 1 198 ? -14.350 5.827 7.267 1.00 96.25 198 GLU A O 1
ATOM 1649 N N . VAL A 1 199 ? -13.182 5.761 9.187 1.00 97.25 199 VAL A N 1
ATOM 1650 C CA . VAL A 1 199 ? -13.151 4.296 9.295 1.00 97.25 199 VAL A CA 1
ATOM 1651 C C . VAL A 1 199 ? -14.360 3.764 10.053 1.00 97.25 199 VAL A C 1
ATOM 1653 O O . VAL A 1 199 ? -15.025 2.844 9.571 1.00 97.25 199 VAL A O 1
ATOM 1656 N N . LEU A 1 200 ? -14.647 4.309 11.234 1.00 97.00 200 LEU A N 1
ATOM 1657 C CA . LEU A 1 200 ? -15.691 3.800 12.119 1.00 97.00 200 LEU A CA 1
ATOM 1658 C C . LEU A 1 200 ? -17.045 4.420 11.785 1.00 97.00 200 LEU A C 1
ATOM 1660 O O . LEU A 1 200 ? -17.141 5.600 11.454 1.00 97.00 200 LEU A O 1
ATOM 1664 N N . ALA A 1 201 ? -18.095 3.606 11.862 1.00 94.94 201 ALA A N 1
ATOM 1665 C CA . ALA A 1 201 ? -19.457 4.104 11.734 1.00 94.94 201 ALA A CA 1
ATOM 1666 C C . ALA A 1 201 ? -19.810 4.994 12.947 1.00 94.94 201 ALA A C 1
ATOM 1668 O O . ALA A 1 201 ? -19.367 4.678 14.060 1.00 94.94 201 ALA A O 1
ATOM 1669 N N . PRO A 1 202 ? -20.606 6.067 12.778 1.00 93.75 202 PRO A N 1
ATOM 1670 C CA . PRO A 1 202 ? -21.036 6.920 13.890 1.00 93.75 202 PRO A CA 1
ATOM 1671 C C . PRO A 1 202 ? -21.650 6.126 15.049 1.00 93.75 202 PRO A C 1
ATOM 1673 O O . PRO A 1 202 ? -21.293 6.329 16.204 1.00 93.75 202 PRO A O 1
ATOM 1676 N N . GLU A 1 203 ? -22.461 5.115 14.743 1.00 93.31 203 GLU A N 1
ATOM 1677 C CA . GLU A 1 203 ? -23.118 4.252 15.728 1.00 93.31 203 GLU A CA 1
ATOM 1678 C C . GLU A 1 203 ? -22.104 3.461 16.567 1.00 93.31 203 GLU A C 1
ATOM 1680 O O . GLU A 1 203 ? -22.324 3.184 17.745 1.00 93.31 203 GLU A O 1
ATOM 1685 N N . THR A 1 204 ? -20.957 3.113 15.977 1.00 95.44 204 THR A N 1
ATOM 1686 C CA . THR A 1 204 ? -19.868 2.431 16.693 1.00 95.44 204 THR A CA 1
ATOM 1687 C C . THR A 1 204 ? -19.221 3.364 17.708 1.00 95.44 204 THR A C 1
ATOM 1689 O O . THR A 1 204 ? -18.937 2.949 18.833 1.00 95.44 204 THR A O 1
ATOM 1692 N N . LEU A 1 205 ? -19.004 4.625 17.332 1.00 96.44 205 LEU A N 1
ATOM 1693 C CA . LEU A 1 205 ? -18.465 5.647 18.226 1.00 96.44 205 LEU A CA 1
ATOM 1694 C C . LEU A 1 205 ? -19.464 5.984 19.342 1.00 96.44 205 LEU A C 1
ATOM 1696 O O . LEU A 1 205 ? -19.065 6.050 20.507 1.00 96.44 205 LEU A O 1
ATOM 1700 N N . ASP A 1 206 ? -20.755 6.079 19.022 1.00 95.25 206 ASP A N 1
ATOM 1701 C CA . ASP A 1 206 ? -21.832 6.260 20.000 1.00 95.25 206 ASP A CA 1
ATOM 1702 C C . ASP A 1 206 ? -21.893 5.120 21.019 1.00 95.25 206 ASP A C 1
ATOM 1704 O O . ASP A 1 206 ? -21.988 5.369 22.225 1.00 95.25 206 ASP A O 1
ATOM 1708 N N . CYS A 1 207 ? -21.788 3.864 20.572 1.00 95.31 207 CYS A N 1
ATOM 1709 C CA . CYS A 1 207 ? -21.741 2.716 21.478 1.00 95.31 207 CYS A CA 1
ATOM 1710 C C . CYS A 1 207 ? -20.552 2.805 22.445 1.00 95.31 207 CYS A C 1
ATOM 1712 O O . CYS A 1 207 ? -20.726 2.621 23.653 1.00 95.31 207 CYS A O 1
ATOM 1714 N N . ILE A 1 208 ? -19.355 3.124 21.940 1.00 95.94 208 ILE A N 1
ATOM 1715 C CA . ILE A 1 208 ? -18.148 3.286 22.768 1.00 95.94 208 ILE A CA 1
ATOM 1716 C C . ILE A 1 208 ? -18.354 4.401 23.801 1.00 95.94 208 ILE A C 1
ATOM 1718 O O . ILE A 1 208 ? -18.125 4.189 24.996 1.00 95.94 208 ILE A O 1
ATOM 1722 N N . LEU A 1 209 ? -18.827 5.569 23.363 1.00 95.38 209 LEU A N 1
ATOM 1723 C CA . LEU A 1 209 ? -19.088 6.711 24.238 1.00 95.38 209 LEU A CA 1
ATOM 1724 C C . LEU A 1 209 ? -20.138 6.377 25.307 1.00 95.38 209 LEU A C 1
ATOM 1726 O O . LEU A 1 209 ? -19.972 6.727 26.479 1.00 95.38 209 LEU A O 1
ATOM 1730 N N . GLY A 1 210 ? -21.190 5.649 24.931 1.00 95.19 210 GLY A N 1
ATOM 1731 C CA . GLY A 1 210 ? -22.228 5.168 25.837 1.00 95.19 210 GLY A CA 1
ATOM 1732 C C . GLY A 1 210 ? -21.667 4.298 26.962 1.00 95.19 210 GLY A C 1
ATOM 1733 O O . GLY A 1 210 ? -21.952 4.560 28.134 1.00 95.19 210 GLY A O 1
ATOM 1734 N N . TYR A 1 211 ? -20.819 3.317 26.639 1.00 94.81 211 TYR A N 1
ATOM 1735 C CA . TYR A 1 211 ? -20.174 2.477 27.655 1.00 94.81 211 TYR A CA 1
ATOM 1736 C C . TYR A 1 211 ? -19.256 3.284 28.583 1.00 94.81 211 TYR A C 1
ATOM 1738 O O . TYR A 1 211 ? -19.278 3.085 29.802 1.00 94.81 211 TYR A O 1
ATOM 1746 N N . LEU A 1 212 ? -18.484 4.233 28.041 1.00 92.00 212 LEU A N 1
ATOM 1747 C CA . LEU A 1 212 ? -17.604 5.102 28.834 1.00 92.00 212 LEU A CA 1
ATOM 1748 C C . LEU A 1 212 ? -18.382 5.999 29.808 1.00 92.00 212 LEU A C 1
ATOM 1750 O O . LEU A 1 212 ? -17.959 6.192 30.954 1.00 92.00 212 LEU A O 1
ATOM 1754 N N . ARG A 1 213 ? -19.531 6.532 29.382 1.00 92.38 213 ARG A N 1
ATOM 1755 C CA . ARG A 1 213 ? -20.410 7.358 30.226 1.00 92.38 213 ARG A CA 1
ATOM 1756 C C . ARG A 1 213 ? -21.077 6.546 31.332 1.00 92.38 213 ARG A C 1
ATOM 1758 O O . ARG A 1 213 ? -21.110 6.999 32.474 1.00 92.38 213 ARG A O 1
ATOM 1765 N N . LYS A 1 214 ? -21.522 5.325 31.023 1.00 92.19 214 LYS A N 1
ATOM 1766 C CA . LYS A 1 214 ? -22.123 4.392 31.994 1.00 92.19 214 LYS A CA 1
ATOM 1767 C C . LYS A 1 214 ? -21.112 3.717 32.926 1.00 92.19 214 LYS A C 1
ATOM 1769 O O . LYS A 1 214 ? -21.521 3.024 33.850 1.00 92.19 214 LYS A O 1
ATOM 1774 N N . LYS A 1 215 ? -19.806 3.936 32.720 1.00 90.38 215 LYS A N 1
ATOM 1775 C CA . LYS A 1 215 ? -18.708 3.276 33.458 1.00 90.38 215 LYS A CA 1
ATOM 1776 C C . LYS A 1 215 ? -18.691 1.750 33.266 1.00 90.38 215 LYS A C 1
ATOM 1778 O O . LYS A 1 215 ? -18.206 1.001 34.108 1.00 90.38 215 LYS A O 1
ATOM 1783 N N . GLU A 1 216 ? -19.189 1.293 32.124 1.00 92.50 216 GLU A N 1
ATOM 1784 C CA . GLU A 1 216 ? -19.288 -0.109 31.719 1.00 92.50 216 GLU A CA 1
ATOM 1785 C C . GLU A 1 216 ? -17.997 -0.553 30.998 1.00 92.50 216 GLU A C 1
ATOM 1787 O O . GLU A 1 216 ? -18.007 -0.988 29.846 1.00 92.50 216 GLU A O 1
ATOM 1792 N N . TYR A 1 217 ? -16.842 -0.403 31.657 1.00 91.69 217 TYR A N 1
ATOM 1793 C CA . TYR A 1 217 ? -15.529 -0.509 30.999 1.00 91.69 217 TYR A CA 1
ATOM 1794 C C . TYR A 1 217 ? -15.214 -1.898 30.444 1.00 91.69 217 TYR A C 1
ATOM 1796 O O . TYR A 1 217 ? -14.588 -2.001 29.392 1.00 91.69 217 TYR A O 1
ATOM 1804 N N . ILE A 1 218 ? -15.692 -2.962 31.093 1.00 93.38 218 ILE A N 1
ATOM 1805 C CA . ILE A 1 218 ? -15.542 -4.325 30.571 1.00 93.38 218 ILE A CA 1
ATOM 1806 C C . ILE A 1 218 ? -16.289 -4.502 29.243 1.00 93.38 218 ILE A C 1
ATOM 1808 O O . ILE A 1 218 ? -15.739 -5.058 28.295 1.00 93.38 218 ILE A O 1
ATOM 1812 N N . TYR A 1 219 ? -17.505 -3.959 29.130 1.00 94.38 219 TYR A N 1
ATOM 1813 C CA . TYR A 1 219 ? -18.280 -3.993 27.891 1.00 94.38 219 TYR A CA 1
ATOM 1814 C C . TYR A 1 219 ? -17.642 -3.114 26.818 1.00 94.38 219 TYR A C 1
ATOM 1816 O O . TYR A 1 219 ? -17.536 -3.547 25.673 1.00 94.38 219 TYR A O 1
ATOM 1824 N N . CYS A 1 220 ? -17.122 -1.942 27.197 1.00 94.88 220 CYS A N 1
ATOM 1825 C CA . CYS A 1 220 ? -16.336 -1.094 26.303 1.00 94.88 220 CYS A CA 1
ATOM 1826 C C . CYS A 1 220 ? -15.132 -1.857 25.726 1.00 94.88 220 CYS A C 1
ATOM 1828 O O . CYS A 1 220 ? -14.967 -1.938 24.510 1.00 94.88 220 CYS A O 1
ATOM 1830 N N . TYR A 1 221 ? -14.331 -2.487 26.589 1.00 94.75 221 TYR A N 1
ATOM 1831 C CA . TYR A 1 221 ? -13.161 -3.273 26.198 1.00 94.75 221 TYR A CA 1
ATOM 1832 C C . TYR A 1 221 ? -13.521 -4.415 25.235 1.00 94.75 221 TYR A C 1
ATOM 1834 O O . TYR A 1 221 ? -12.890 -4.563 24.183 1.00 94.75 221 TYR A O 1
ATOM 1842 N N . LEU A 1 222 ? -14.557 -5.196 25.562 1.00 96.00 222 LEU A N 1
ATOM 1843 C CA . LEU A 1 222 ? -15.023 -6.308 24.729 1.00 96.00 222 LEU A CA 1
ATOM 1844 C C . LEU A 1 222 ? -15.571 -5.824 23.379 1.00 96.00 222 LEU A C 1
ATOM 1846 O O . LEU A 1 222 ? -15.283 -6.432 22.345 1.00 96.00 222 LEU A O 1
ATOM 1850 N N . TYR A 1 223 ? -16.309 -4.713 23.370 1.00 96.06 223 TYR A N 1
ATOM 1851 C CA . TYR A 1 223 ? -16.835 -4.109 22.149 1.00 96.06 223 TYR A CA 1
ATOM 1852 C C . TYR A 1 223 ? -15.703 -3.612 21.239 1.00 96.06 223 TYR A C 1
ATOM 1854 O O . TYR A 1 223 ? -15.658 -3.957 20.057 1.00 96.06 223 TYR A O 1
ATOM 1862 N N . ILE A 1 224 ? -14.714 -2.904 21.795 1.00 96.75 224 ILE A N 1
ATOM 1863 C CA . ILE A 1 224 ? -13.520 -2.468 21.056 1.00 96.75 224 ILE A CA 1
ATOM 1864 C C . ILE A 1 224 ? -12.777 -3.671 20.464 1.00 96.75 224 ILE A C 1
ATOM 1866 O O . ILE A 1 224 ? -12.370 -3.631 19.302 1.00 96.75 224 ILE A O 1
ATOM 1870 N N . ALA A 1 225 ? -12.619 -4.763 21.219 1.00 95.31 225 ALA A N 1
ATOM 1871 C CA . ALA A 1 225 ? -11.983 -5.979 20.714 1.00 95.31 225 ALA A CA 1
ATOM 1872 C C . ALA A 1 225 ? -12.747 -6.576 19.514 1.00 95.31 225 ALA A C 1
ATOM 1874 O O . ALA A 1 225 ? -12.122 -6.995 18.529 1.00 95.31 225 ALA A O 1
ATOM 1875 N N . ALA A 1 226 ? -14.083 -6.561 19.562 1.00 94.94 226 ALA A N 1
ATOM 1876 C CA . ALA A 1 226 ? -14.947 -7.023 18.477 1.00 94.94 226 ALA A CA 1
ATOM 1877 C C . ALA A 1 226 ? -14.832 -6.162 17.207 1.00 94.94 226 ALA A C 1
ATOM 1879 O O . ALA A 1 226 ? -14.869 -6.720 16.113 1.00 94.94 226 ALA A O 1
ATOM 1880 N N . VAL A 1 227 ? -14.618 -4.848 17.337 1.00 96.69 227 VAL A N 1
ATOM 1881 C CA . VAL A 1 227 ? -14.385 -3.916 16.212 1.00 96.69 227 VAL A CA 1
ATOM 1882 C C . VAL A 1 227 ? -12.958 -4.038 15.662 1.00 96.69 227 VAL A C 1
ATOM 1884 O O . VAL A 1 227 ? -12.726 -4.091 14.452 1.00 96.69 227 VAL A O 1
ATOM 1887 N N . LYS A 1 228 ? -11.963 -4.128 16.548 1.00 96.69 228 LYS A N 1
ATOM 1888 C CA . LYS A 1 228 ? -10.538 -4.147 16.188 1.00 96.69 228 LYS A CA 1
ATOM 1889 C C . LYS A 1 228 ? -10.150 -5.403 15.410 1.00 96.69 228 LYS A C 1
ATOM 1891 O O . LYS A 1 228 ? -9.313 -5.341 14.505 1.00 96.69 228 LYS A O 1
ATOM 1896 N N . ARG A 1 229 ? -10.737 -6.557 15.739 1.00 95.81 229 ARG A N 1
ATOM 1897 C CA . ARG A 1 229 ? -10.443 -7.832 15.067 1.00 95.81 229 ARG A CA 1
ATOM 1898 C C . ARG A 1 229 ? -10.714 -7.789 13.552 1.00 95.81 229 ARG A C 1
ATOM 1900 O O . ARG A 1 229 ? -9.776 -8.084 12.811 1.00 95.81 229 ARG A O 1
ATOM 1907 N N . PRO A 1 230 ? -11.917 -7.440 13.057 1.00 95.25 230 PRO A N 1
ATOM 1908 C CA . PRO A 1 230 ? -12.175 -7.339 11.624 1.00 95.25 230 PRO A CA 1
ATOM 1909 C C . PRO A 1 230 ? -11.331 -6.264 10.934 1.00 95.25 230 PRO A C 1
ATOM 1911 O O . PRO A 1 230 ? -10.852 -6.529 9.839 1.00 95.25 230 PRO A O 1
ATOM 1914 N N . LEU A 1 231 ? -11.058 -5.124 11.583 1.00 97.25 231 LEU A N 1
ATOM 1915 C CA . LEU A 1 231 ? -10.201 -4.077 11.008 1.00 97.25 231 LEU A CA 1
ATOM 1916 C C . LEU A 1 231 ? -8.742 -4.530 10.825 1.00 97.25 231 LEU A C 1
ATOM 1918 O O . LEU A 1 231 ? -8.079 -4.146 9.866 1.00 97.25 231 LEU A O 1
ATOM 1922 N N . SER A 1 232 ? -8.226 -5.341 11.752 1.00 95.88 232 SER A N 1
ATOM 1923 C CA . SER A 1 232 ? -6.819 -5.760 11.757 1.00 95.88 232 SER A CA 1
ATOM 1924 C C . S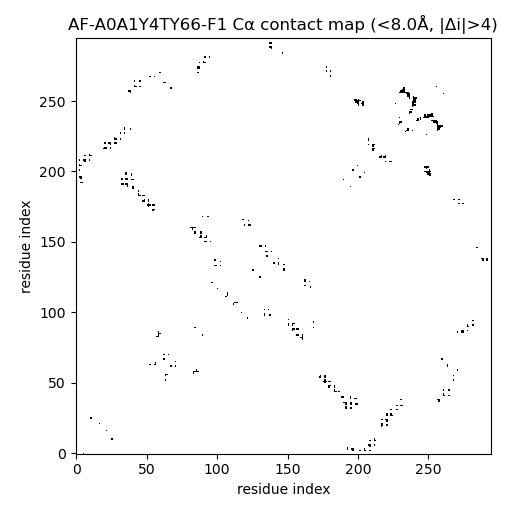ER A 1 232 ? -6.542 -6.980 10.879 1.00 95.88 232 SER A C 1
ATOM 1926 O O . SER A 1 232 ? -5.699 -6.908 9.988 1.00 95.88 232 SER A O 1
ATOM 1928 N N . ILE A 1 233 ? -7.207 -8.104 11.161 1.00 93.06 233 ILE A N 1
ATOM 1929 C CA . ILE A 1 233 ? -6.887 -9.423 10.579 1.00 93.06 233 ILE A CA 1
ATOM 1930 C C . ILE A 1 233 ? -8.122 -10.271 10.237 1.00 93.06 233 ILE A C 1
ATOM 1932 O O . ILE A 1 233 ? -7.987 -11.392 9.746 1.00 93.06 233 ILE A O 1
ATOM 1936 N N . GLY A 1 234 ? -9.318 -9.809 10.599 1.00 90.62 234 GLY A N 1
ATOM 1937 C CA . GLY A 1 234 ? -10.568 -10.543 10.429 1.00 90.62 234 GLY A CA 1
ATOM 1938 C C . GLY A 1 234 ? -11.282 -10.226 9.114 1.00 90.62 234 GLY A C 1
ATOM 1939 O O . GLY A 1 234 ? -10.740 -9.587 8.217 1.00 90.62 234 GLY A O 1
ATOM 1940 N N . LYS A 1 235 ? -12.535 -10.682 9.004 1.00 89.69 235 LYS A N 1
ATOM 1941 C CA . LYS A 1 235 ? -13.390 -10.439 7.833 1.00 89.69 235 LYS A CA 1
ATOM 1942 C C . LYS A 1 235 ? -14.031 -9.054 7.919 1.00 89.69 235 LYS A C 1
ATOM 1944 O O . LYS A 1 235 ? -15.131 -8.935 8.454 1.00 89.69 235 LYS A O 1
ATOM 1949 N N . ILE A 1 236 ? -13.348 -8.025 7.422 1.00 91.00 236 ILE A N 1
ATOM 1950 C CA . ILE A 1 236 ? -13.831 -6.637 7.490 1.00 91.00 236 ILE A CA 1
ATOM 1951 C C . ILE A 1 236 ? -15.162 -6.446 6.748 1.00 91.00 236 ILE A C 1
ATOM 1953 O O . ILE A 1 236 ? -16.096 -5.880 7.308 1.00 91.00 236 ILE A O 1
ATOM 1957 N N . ASN A 1 237 ? -15.294 -7.043 5.559 1.00 88.19 237 ASN A N 1
ATOM 1958 C CA . ASN A 1 237 ? -16.467 -6.953 4.683 1.00 88.19 237 ASN A CA 1
ATOM 1959 C C . ASN A 1 237 ? -17.785 -7.437 5.312 1.00 88.19 237 ASN A C 1
ATOM 1961 O O . ASN A 1 237 ? -18.863 -7.113 4.833 1.00 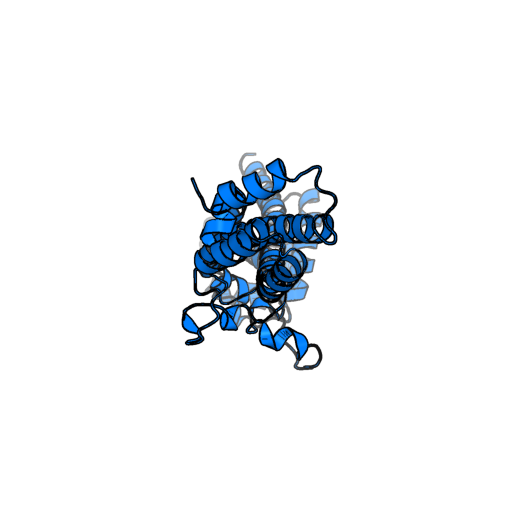88.19 237 ASN A O 1
ATOM 1965 N N . SER A 1 238 ? -17.717 -8.229 6.384 1.00 88.44 238 SER A N 1
ATOM 1966 C CA . SER A 1 238 ? -18.892 -8.745 7.090 1.00 88.44 238 SER A CA 1
ATOM 1967 C C . SER A 1 238 ? -19.506 -7.736 8.063 1.00 88.44 238 SER A C 1
ATOM 1969 O O . SER A 1 238 ? -20.545 -8.044 8.640 1.00 88.44 238 SER A O 1
ATOM 1971 N N . TYR A 1 239 ? -18.856 -6.584 8.254 1.00 91.50 239 TYR A N 1
ATOM 1972 C CA . TYR A 1 239 ? -19.234 -5.524 9.193 1.00 91.50 239 TYR A CA 1
ATOM 1973 C C . TYR A 1 239 ? -19.302 -4.148 8.508 1.00 91.50 239 TYR A C 1
ATOM 1975 O O . TYR A 1 239 ? -19.167 -3.114 9.166 1.00 91.50 239 TYR A O 1
ATOM 1983 N N . THR A 1 240 ? -19.457 -4.136 7.182 1.00 86.69 240 THR A N 1
ATOM 1984 C CA . THR A 1 240 ? -19.623 -2.934 6.356 1.00 86.69 240 THR A CA 1
ATOM 1985 C C . THR A 1 240 ? -21.066 -2.842 5.833 1.00 86.69 240 THR A C 1
ATOM 1987 O O . THR A 1 240 ? -21.768 -3.864 5.813 1.00 86.69 240 THR A O 1
ATOM 1990 N N . PRO A 1 241 ? -21.521 -1.660 5.368 1.00 81.44 241 PRO A N 1
ATOM 1991 C CA . PRO A 1 241 ? -22.915 -1.440 4.960 1.00 81.44 241 PRO A CA 1
ATOM 1992 C C . PRO A 1 241 ? -23.430 -2.401 3.876 1.00 81.44 241 PRO A C 1
ATOM 1994 O O . PRO A 1 241 ? -24.582 -2.823 3.904 1.00 81.44 241 PRO A O 1
ATOM 1997 N N . SER A 1 242 ? -22.569 -2.811 2.942 1.00 72.19 242 SER A N 1
ATOM 1998 C CA . SER A 1 242 ? -22.905 -3.764 1.866 1.00 72.19 242 SER A CA 1
ATOM 1999 C C . SER A 1 242 ? -23.283 -5.174 2.336 1.00 72.19 242 SER A C 1
ATOM 2001 O O . SER A 1 242 ? -23.812 -5.956 1.550 1.00 72.19 242 SER A O 1
ATOM 2003 N N . SER A 1 243 ? -23.033 -5.524 3.600 1.00 62.44 243 SER A N 1
ATOM 2004 C CA . SER A 1 243 ? -23.242 -6.885 4.105 1.00 62.44 243 SER A CA 1
ATOM 2005 C C . SER A 1 243 ? -24.708 -7.249 4.381 1.00 62.44 243 SER A C 1
ATOM 2007 O O . SER A 1 243 ? -24.985 -8.415 4.667 1.00 62.44 243 SER A O 1
ATOM 2009 N N . GLY A 1 244 ? -25.641 -6.287 4.327 1.00 63.03 244 GLY A N 1
ATOM 2010 C CA . GLY A 1 244 ? -27.063 -6.503 4.638 1.00 63.03 244 GLY A CA 1
ATOM 2011 C C . GLY A 1 244 ? -27.333 -6.905 6.096 1.00 63.03 244 GLY A C 1
ATOM 2012 O O . GLY A 1 244 ? -28.439 -7.326 6.428 1.00 63.03 244 GLY A O 1
ATOM 2013 N N . LYS A 1 245 ? -26.321 -6.813 6.969 1.00 64.25 245 LYS A N 1
ATOM 2014 C CA . LYS A 1 245 ? -26.389 -7.175 8.389 1.00 64.25 245 LYS A CA 1
ATOM 2015 C C . LYS A 1 245 ? -26.560 -5.929 9.249 1.00 64.25 245 LYS A C 1
ATOM 2017 O O . LYS A 1 245 ? -25.976 -4.889 8.969 1.00 64.25 245 LYS A O 1
ATOM 2022 N N . SER A 1 246 ? -27.289 -6.070 10.356 1.00 62.62 246 SER A N 1
ATOM 2023 C CA . SER A 1 246 ? -27.529 -4.993 11.327 1.00 62.62 246 SER A CA 1
ATOM 2024 C C . SER A 1 246 ? -26.261 -4.492 12.030 1.00 62.62 246 SER A C 1
ATOM 2026 O O . SER A 1 246 ? -26.236 -3.373 12.525 1.00 62.62 246 SER A O 1
ATOM 2028 N N . ASN A 1 247 ? -25.204 -5.308 12.085 1.00 70.50 247 ASN A N 1
ATOM 2029 C CA . ASN A 1 247 ? -23.989 -4.996 12.837 1.00 70.50 247 ASN A CA 1
ATOM 2030 C C . ASN A 1 247 ? -22.915 -4.417 11.910 1.00 70.50 247 ASN A C 1
ATOM 2032 O O . ASN A 1 247 ? -21.989 -5.121 11.500 1.00 70.50 247 ASN A O 1
ATOM 2036 N N . CYS A 1 248 ? -23.053 -3.132 11.586 1.00 87.25 248 CYS A N 1
ATOM 2037 C CA . CYS A 1 248 ? -22.045 -2.375 10.850 1.00 87.25 248 CYS A CA 1
ATOM 2038 C C . CYS A 1 248 ? -21.116 -1.651 11.830 1.00 87.25 248 CYS A C 1
ATOM 2040 O O . CYS A 1 248 ? -21.553 -0.782 12.577 1.00 87.25 248 CYS A O 1
ATOM 2042 N N . PHE A 1 249 ? -19.831 -2.012 11.821 1.00 94.62 249 PHE A N 1
ATOM 2043 C CA . PHE A 1 249 ? -18.810 -1.308 12.606 1.00 94.62 249 PHE A CA 1
ATOM 2044 C C . PHE A 1 249 ? -18.113 -0.204 11.811 1.00 94.62 249 PHE A C 1
ATOM 2046 O O . PHE A 1 249 ? -17.507 0.708 12.376 1.00 94.62 249 PHE A O 1
ATOM 2053 N N . PHE A 1 250 ? -18.157 -0.308 10.485 1.00 95.56 250 PHE A N 1
ATOM 2054 C CA . PHE A 1 250 ? -17.373 0.531 9.594 1.00 95.56 250 PHE A CA 1
ATOM 2055 C C . PHE A 1 250 ? -18.267 1.406 8.731 1.00 95.56 250 PHE A C 1
ATOM 2057 O O . PHE A 1 250 ? -19.306 0.966 8.242 1.00 95.56 250 PHE A O 1
ATOM 2064 N N . LYS A 1 251 ? -17.823 2.643 8.514 1.00 93.44 251 LYS A N 1
ATOM 2065 C CA . LYS A 1 251 ? -18.589 3.683 7.816 1.00 93.44 251 LYS A CA 1
ATOM 2066 C C . LYS A 1 251 ? -18.812 3.385 6.335 1.00 93.44 251 LYS A C 1
ATOM 2068 O O . LYS A 1 251 ? -19.788 3.838 5.745 1.00 93.44 251 LYS A O 1
ATOM 2073 N N . LYS A 1 252 ? -17.870 2.673 5.711 1.00 91.69 252 LYS A N 1
ATOM 2074 C CA . LYS A 1 252 ? -17.804 2.457 4.261 1.00 91.69 252 LYS A CA 1
ATOM 2075 C C . LYS A 1 252 ? -17.586 0.987 3.928 1.00 91.69 252 LYS A C 1
ATOM 2077 O O . LYS A 1 252 ? -17.250 0.169 4.784 1.00 91.69 252 LYS A O 1
ATOM 2082 N N . ASN A 1 253 ? -17.770 0.663 2.651 1.00 90.50 253 ASN A N 1
ATOM 2083 C CA . ASN A 1 253 ? -17.507 -0.666 2.116 1.00 90.50 253 ASN A CA 1
ATOM 2084 C C . ASN A 1 253 ? -16.005 -0.889 1.959 1.00 90.50 253 ASN A C 1
ATOM 2086 O O . ASN A 1 253 ? -15.421 -0.599 0.921 1.00 90.50 253 ASN A O 1
ATOM 2090 N N . PHE A 1 254 ? -15.398 -1.416 3.014 1.00 90.69 254 PHE A N 1
ATOM 2091 C CA . PHE A 1 254 ? -14.026 -1.888 2.989 1.00 90.69 254 PHE A CA 1
ATOM 2092 C C . PHE A 1 254 ? -13.958 -3.348 2.541 1.00 90.69 254 PHE A C 1
ATOM 2094 O O . PHE A 1 254 ? -14.621 -4.217 3.111 1.00 90.69 254 PHE A O 1
ATOM 2101 N N . GLU A 1 255 ? -13.141 -3.612 1.524 1.00 87.50 255 GLU A N 1
ATOM 2102 C CA . GLU A 1 255 ? -12.923 -4.961 0.995 1.00 87.50 255 GLU A CA 1
ATOM 2103 C C . GLU A 1 255 ? -11.854 -5.723 1.793 1.00 87.50 255 GLU A C 1
ATOM 2105 O O . GLU A 1 255 ? -12.039 -6.900 2.105 1.00 87.50 255 GLU A O 1
ATOM 2110 N N . TYR A 1 256 ? -10.783 -5.027 2.190 1.00 90.69 256 TYR A N 1
ATOM 2111 C CA . TYR A 1 256 ? -9.580 -5.606 2.794 1.00 90.69 256 TYR A CA 1
ATOM 2112 C C . TYR A 1 256 ? -9.309 -5.059 4.194 1.00 90.69 256 TYR A C 1
ATOM 2114 O O . TYR A 1 256 ? -9.520 -3.871 4.467 1.00 90.69 256 TYR A O 1
ATOM 2122 N N . ASN A 1 257 ? -8.829 -5.924 5.089 1.00 94.81 257 ASN A N 1
ATOM 2123 C CA . ASN A 1 257 ? -8.368 -5.519 6.418 1.00 94.81 257 ASN A CA 1
ATOM 2124 C C . ASN A 1 257 ? -6.944 -4.931 6.371 1.00 94.81 257 ASN A C 1
ATOM 2126 O O . ASN A 1 257 ? -6.260 -4.969 5.348 1.00 94.81 257 ASN A O 1
ATOM 2130 N N . TYR A 1 258 ? -6.475 -4.387 7.498 1.00 96.25 258 TYR A N 1
ATOM 2131 C CA . TYR A 1 258 ? -5.159 -3.750 7.587 1.00 96.25 258 TYR A CA 1
ATOM 2132 C C . TYR A 1 258 ? -4.010 -4.673 7.173 1.00 96.25 258 TYR A C 1
ATOM 2134 O O . TYR A 1 258 ? -3.098 -4.235 6.476 1.00 96.25 258 TYR A O 1
ATOM 2142 N N . LYS A 1 259 ? -4.029 -5.941 7.598 1.00 93.56 259 LYS A N 1
ATOM 2143 C CA . LYS A 1 259 ? -2.962 -6.892 7.270 1.00 93.56 259 LYS A CA 1
ATOM 2144 C C . LYS A 1 259 ? -2.889 -7.163 5.768 1.00 93.56 259 LYS A C 1
ATOM 2146 O O . LYS A 1 259 ? -1.789 -7.232 5.232 1.00 93.56 259 LYS A O 1
ATOM 2151 N N . GLU A 1 260 ? -4.034 -7.321 5.113 1.00 90.06 260 GLU A N 1
ATOM 2152 C CA . GLU A 1 260 ? -4.121 -7.567 3.669 1.00 90.06 260 GLU A CA 1
ATOM 2153 C C . GLU A 1 260 ? -3.620 -6.363 2.867 1.00 90.06 260 GLU A C 1
ATOM 2155 O O . GLU A 1 260 ? -2.743 -6.522 2.018 1.00 90.06 260 GLU A O 1
ATOM 2160 N N . LEU A 1 261 ? -4.091 -5.157 3.205 1.00 91.25 261 LEU A N 1
ATOM 2161 C CA . LEU A 1 261 ? -3.613 -3.921 2.577 1.00 91.25 261 LEU A CA 1
ATOM 2162 C C . LEU A 1 261 ? -2.107 -3.735 2.776 1.00 91.25 261 LEU A C 1
ATOM 2164 O O . LEU A 1 261 ? -1.396 -3.364 1.847 1.00 91.25 261 LEU A O 1
ATOM 2168 N N . LYS A 1 262 ? -1.607 -4.012 3.987 1.00 91.88 262 LYS A N 1
ATOM 2169 C CA . LYS A 1 262 ? -0.193 -3.825 4.322 1.00 91.88 262 LYS A CA 1
ATOM 2170 C C . LYS A 1 262 ? 0.708 -4.715 3.474 1.00 91.88 262 LYS A C 1
ATOM 2172 O O . LYS A 1 262 ? 1.680 -4.210 2.929 1.00 91.88 262 LYS A O 1
ATOM 2177 N N . LEU A 1 263 ? 0.366 -5.995 3.339 1.00 87.38 263 LEU A N 1
ATOM 2178 C CA . LEU A 1 263 ? 1.133 -6.931 2.514 1.00 87.38 263 LEU A CA 1
ATOM 2179 C C . LEU A 1 263 ? 1.161 -6.483 1.049 1.00 87.38 263 LEU A C 1
ATOM 2181 O O . LEU A 1 263 ? 2.234 -6.362 0.467 1.00 87.38 263 LEU A O 1
ATOM 2185 N N . SER A 1 264 ? -0.002 -6.122 0.494 1.00 84.00 264 SER A N 1
ATOM 2186 C CA . SER A 1 264 ? -0.074 -5.619 -0.881 1.00 84.00 264 SER A CA 1
ATOM 2187 C C . SER A 1 264 ? 0.800 -4.390 -1.104 1.00 84.00 264 SER A C 1
ATOM 2189 O O . SER A 1 264 ? 1.409 -4.236 -2.160 1.00 84.00 264 SER A O 1
ATOM 2191 N N . PHE A 1 265 ? 0.794 -3.472 -0.145 1.00 87.50 265 PHE A N 1
ATOM 2192 C CA . PHE A 1 265 ? 1.538 -2.231 -0.248 1.00 87.50 265 PHE A CA 1
ATOM 2193 C C . PHE A 1 265 ? 3.047 -2.470 -0.133 1.00 87.50 265 PHE A C 1
ATOM 2195 O O . PHE A 1 265 ? 3.810 -1.888 -0.900 1.00 87.50 265 PHE A O 1
ATOM 2202 N N . GLU A 1 266 ? 3.479 -3.361 0.766 1.00 87.69 266 GLU A N 1
ATOM 2203 C CA . GLU A 1 266 ? 4.884 -3.764 0.911 1.00 87.69 266 GLU A CA 1
ATOM 2204 C C . GLU A 1 266 ? 5.433 -4.394 -0.380 1.00 87.69 266 GLU A C 1
ATOM 2206 O O . GLU A 1 266 ? 6.533 -4.041 -0.806 1.00 87.69 266 GLU A O 1
ATOM 2211 N N . GLU A 1 267 ?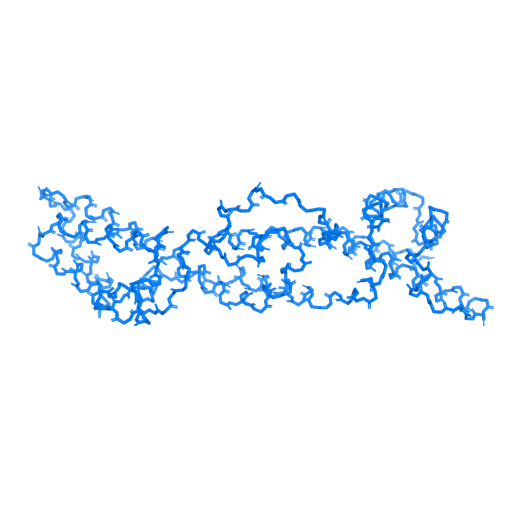 4.657 -5.244 -1.058 1.00 84.38 267 GLU A N 1
ATOM 2212 C CA . GLU A 1 267 ? 5.039 -5.815 -2.358 1.00 84.38 267 GLU A CA 1
ATOM 2213 C C . GLU A 1 267 ? 5.199 -4.746 -3.449 1.00 84.38 267 GLU A C 1
ATOM 2215 O O . GLU A 1 267 ? 6.185 -4.750 -4.189 1.00 84.38 267 GLU A O 1
ATOM 2220 N N . ILE A 1 268 ? 4.242 -3.817 -3.555 1.00 87.31 268 ILE A N 1
ATOM 2221 C CA . ILE A 1 268 ? 4.281 -2.729 -4.547 1.00 87.31 268 ILE A CA 1
ATOM 2222 C C . ILE A 1 268 ? 5.486 -1.817 -4.300 1.00 87.31 268 ILE A C 1
ATOM 2224 O O . ILE A 1 268 ? 6.167 -1.415 -5.245 1.00 87.31 268 ILE A O 1
ATOM 2228 N N . ILE A 1 269 ? 5.772 -1.511 -3.035 1.00 88.94 269 ILE A N 1
ATOM 2229 C CA . ILE A 1 269 ? 6.946 -0.727 -2.652 1.00 88.94 269 ILE A CA 1
ATOM 2230 C C . ILE A 1 269 ? 8.241 -1.463 -2.995 1.00 88.94 269 ILE A C 1
ATOM 2232 O O . ILE A 1 269 ? 9.167 -0.830 -3.503 1.00 88.94 269 ILE A O 1
ATOM 2236 N N . GLY A 1 270 ? 8.309 -2.775 -2.756 1.00 87.31 270 GLY A N 1
ATOM 2237 C CA . GLY A 1 270 ? 9.460 -3.593 -3.139 1.00 87.31 270 GLY A CA 1
ATOM 2238 C C . GLY A 1 270 ? 9.785 -3.445 -4.626 1.00 87.31 270 GLY A C 1
ATOM 2239 O O . GLY A 1 270 ? 10.900 -3.063 -4.980 1.00 87.31 270 GLY A O 1
ATOM 2240 N N . LEU A 1 271 ? 8.776 -3.605 -5.488 1.00 86.94 271 LEU A N 1
ATOM 2241 C CA . LEU A 1 271 ? 8.920 -3.406 -6.937 1.00 86.94 271 LEU A CA 1
ATOM 2242 C C . LEU A 1 271 ? 9.365 -1.988 -7.306 1.00 86.94 271 LEU A C 1
ATOM 2244 O O . LEU A 1 271 ? 10.138 -1.796 -8.244 1.00 86.94 271 LEU A O 1
ATOM 2248 N N . TYR A 1 272 ? 8.853 -0.980 -6.602 1.00 91.44 272 TYR A N 1
ATOM 2249 C CA . TYR A 1 272 ? 9.211 0.410 -6.854 1.00 91.44 272 TYR A CA 1
ATOM 2250 C C . TYR A 1 272 ? 10.677 0.700 -6.519 1.00 91.44 272 TYR A C 1
ATOM 2252 O O . TYR A 1 272 ? 11.340 1.416 -7.272 1.00 91.44 272 TYR A O 1
ATOM 2260 N N . TYR A 1 273 ? 11.208 0.127 -5.437 1.00 90.75 273 TYR A N 1
ATOM 2261 C CA . TYR A 1 273 ? 12.627 0.266 -5.112 1.00 90.75 273 TYR A CA 1
ATOM 2262 C C . TYR A 1 273 ? 13.523 -0.493 -6.092 1.00 90.75 273 TYR A C 1
ATOM 2264 O O . TYR A 1 273 ? 14.483 0.100 -6.581 1.00 90.75 273 TYR A O 1
ATOM 2272 N N . GLU A 1 274 ? 13.160 -1.721 -6.477 1.00 89.00 274 GLU A N 1
ATOM 2273 C CA . GLU A 1 274 ? 13.862 -2.453 -7.544 1.00 89.00 274 GLU A CA 1
ATOM 2274 C C . GLU A 1 274 ? 13.921 -1.635 -8.844 1.00 89.00 274 GLU A C 1
ATOM 2276 O O . GLU A 1 274 ? 14.976 -1.504 -9.467 1.00 89.00 274 GLU A O 1
ATOM 2281 N N . TYR A 1 275 ? 12.799 -1.016 -9.224 1.00 90.88 275 TYR A N 1
ATOM 2282 C CA . TYR A 1 275 ? 12.721 -0.124 -10.378 1.00 90.88 275 TYR A CA 1
ATOM 2283 C C . TYR A 1 275 ? 13.627 1.102 -10.251 1.00 90.88 275 TYR A C 1
ATOM 2285 O O . TYR A 1 275 ? 14.318 1.454 -11.208 1.00 90.88 275 TYR A O 1
ATOM 2293 N N . ILE A 1 276 ? 13.610 1.783 -9.101 1.00 92.88 276 ILE A N 1
ATOM 2294 C CA . ILE A 1 276 ? 14.447 2.966 -8.877 1.00 92.88 276 ILE A CA 1
ATOM 2295 C C . ILE A 1 276 ? 15.920 2.606 -8.998 1.00 92.88 276 ILE A C 1
ATOM 2297 O O . ILE A 1 276 ? 16.664 3.347 -9.640 1.00 92.88 276 ILE A O 1
ATOM 2301 N N . ASP A 1 277 ? 16.342 1.519 -8.364 1.00 89.75 277 ASP A N 1
ATOM 2302 C CA . ASP A 1 277 ? 17.752 1.154 -8.308 1.00 89.75 277 ASP A CA 1
ATOM 2303 C C . ASP A 1 277 ? 18.261 0.755 -9.692 1.00 89.75 277 ASP A C 1
ATOM 2305 O O . ASP A 1 277 ? 19.264 1.304 -10.149 1.00 89.75 277 ASP A O 1
ATOM 2309 N N . ALA A 1 278 ? 17.495 -0.055 -10.429 1.00 88.31 278 ALA A N 1
ATOM 2310 C CA . ALA A 1 278 ? 17.786 -0.355 -11.828 1.00 88.31 278 ALA A CA 1
ATOM 2311 C C . ALA A 1 278 ? 17.849 0.920 -12.689 1.00 88.31 278 ALA A C 1
ATOM 2313 O O . ALA A 1 278 ? 18.783 1.116 -13.467 1.00 88.31 278 ALA A O 1
ATOM 2314 N N . LYS A 1 279 ? 16.888 1.839 -12.521 1.00 90.94 279 LYS A N 1
ATOM 2315 C CA . LYS A 1 279 ? 16.850 3.094 -13.281 1.00 90.94 279 LYS A CA 1
ATOM 2316 C C . LYS A 1 279 ? 18.034 4.006 -12.966 1.00 90.94 279 LYS A C 1
ATOM 2318 O O . LYS A 1 279 ? 18.538 4.654 -13.880 1.00 90.94 279 LYS A O 1
ATOM 2323 N N . LYS A 1 280 ? 18.492 4.070 -11.712 1.00 89.44 280 LYS A N 1
ATOM 2324 C CA . LYS A 1 280 ? 19.692 4.833 -11.327 1.00 89.44 280 LYS A CA 1
ATOM 2325 C C . LYS A 1 280 ? 20.937 4.286 -12.019 1.00 89.44 280 LYS A C 1
ATOM 2327 O O . LYS A 1 280 ? 21.683 5.081 -12.586 1.00 89.44 280 LYS A O 1
ATOM 2332 N N . SER A 1 281 ? 21.130 2.966 -12.009 1.00 86.44 281 SER A N 1
ATOM 2333 C CA . SER A 1 281 ? 22.259 2.320 -12.691 1.00 86.44 281 SER A CA 1
ATOM 2334 C C . SER A 1 281 ? 22.235 2.598 -14.192 1.00 86.44 281 SER A C 1
ATOM 2336 O O . SER A 1 281 ? 23.220 3.080 -14.743 1.00 86.44 281 SER A O 1
ATOM 2338 N N . ILE A 1 282 ? 21.081 2.420 -14.841 1.00 87.06 282 ILE A N 1
ATOM 2339 C CA . ILE A 1 282 ? 20.924 2.713 -16.272 1.00 87.06 282 ILE A CA 1
ATOM 2340 C C . ILE A 1 282 ? 21.181 4.196 -16.574 1.00 87.06 282 ILE A C 1
ATOM 2342 O O . ILE A 1 282 ? 21.913 4.508 -17.506 1.00 87.06 282 ILE A O 1
ATOM 2346 N N . THR A 1 283 ? 20.654 5.120 -15.763 1.00 87.75 283 THR A N 1
ATOM 2347 C CA . THR A 1 283 ? 20.862 6.570 -15.959 1.00 87.75 283 THR A CA 1
ATOM 2348 C C . THR A 1 283 ? 22.344 6.946 -15.859 1.00 87.75 283 THR A C 1
ATOM 2350 O O . THR A 1 283 ? 22.814 7.818 -16.587 1.00 87.75 283 THR A O 1
ATOM 2353 N N . LEU A 1 284 ? 23.101 6.293 -14.968 1.00 85.81 284 LEU A N 1
ATOM 2354 C CA . LEU A 1 284 ? 24.549 6.483 -14.878 1.00 85.81 284 LEU A CA 1
ATOM 2355 C C . LEU A 1 284 ? 25.226 6.122 -16.207 1.00 85.81 284 LEU A C 1
ATOM 2357 O O . LEU A 1 284 ? 26.041 6.897 -16.704 1.00 85.81 284 LEU A O 1
ATOM 2361 N N . TYR A 1 285 ? 24.847 4.993 -16.806 1.00 83.56 285 TYR A N 1
ATOM 2362 C CA . TYR A 1 285 ? 25.368 4.562 -18.103 1.00 83.56 285 TYR A CA 1
ATOM 2363 C C . TYR A 1 285 ? 24.932 5.483 -19.243 1.00 83.56 285 TYR A C 1
ATOM 2365 O O . TYR A 1 285 ? 25.759 5.868 -20.064 1.00 83.56 285 TYR A O 1
ATOM 2373 N N . GLU A 1 286 ? 23.676 5.925 -19.258 1.00 83.94 286 GLU A N 1
ATOM 2374 C CA . GLU A 1 286 ? 23.185 6.906 -20.233 1.00 83.94 286 GLU A CA 1
ATOM 2375 C C . GLU A 1 286 ? 23.943 8.241 -20.168 1.00 83.94 286 GLU A C 1
ATOM 2377 O O . GLU A 1 286 ? 24.156 8.880 -21.198 1.00 83.94 286 GLU A O 1
ATOM 2382 N N . ASN A 1 287 ? 24.373 8.672 -18.981 1.00 84.56 287 ASN A N 1
ATOM 2383 C CA . ASN A 1 287 ? 25.174 9.887 -18.829 1.00 84.56 287 ASN A CA 1
ATOM 2384 C C . ASN A 1 287 ? 26.612 9.701 -19.329 1.00 84.56 287 ASN A C 1
ATOM 2386 O O . ASN A 1 287 ? 27.147 10.607 -19.966 1.00 84.56 287 ASN A O 1
ATOM 2390 N N . LEU A 1 288 ? 27.219 8.531 -19.102 1.00 79.69 288 LEU A N 1
ATOM 2391 C CA . LEU A 1 288 ? 28.535 8.203 -19.663 1.00 79.69 288 LEU A CA 1
ATOM 2392 C C . LEU A 1 288 ? 28.514 8.233 -21.201 1.00 79.69 288 LEU A C 1
ATOM 2394 O O . LEU A 1 288 ? 29.410 8.808 -21.810 1.00 79.69 288 LEU A O 1
ATOM 2398 N N . LEU A 1 289 ? 27.445 7.720 -21.823 1.00 75.38 289 LEU A N 1
ATOM 2399 C CA . LEU A 1 289 ? 27.257 7.778 -23.282 1.00 75.38 289 LEU A CA 1
ATOM 2400 C C . LEU A 1 289 ? 27.219 9.205 -23.835 1.00 75.38 289 LEU A C 1
ATOM 2402 O O . LEU A 1 289 ? 27.644 9.432 -24.964 1.00 75.38 289 LEU A O 1
ATOM 2406 N N . LYS A 1 290 ? 26.646 10.154 -23.087 1.00 76.38 290 LYS A N 1
ATOM 2407 C CA . LYS A 1 290 ? 26.563 11.558 -23.517 1.00 76.38 290 LYS A CA 1
ATOM 2408 C C . LYS A 1 290 ? 27.929 12.227 -23.448 1.00 76.38 290 LYS A C 1
ATOM 2410 O O . LYS A 1 290 ? 28.353 12.817 -24.431 1.00 76.38 290 LYS A O 1
ATOM 2415 N N . ASN A 1 291 ? 28.643 12.043 -22.340 1.00 66.94 291 ASN A N 1
ATOM 2416 C CA . ASN A 1 291 ? 29.961 12.647 -22.141 1.00 66.94 291 ASN A CA 1
ATOM 2417 C C . ASN A 1 291 ? 31.007 12.153 -23.158 1.00 66.94 291 ASN A C 1
ATOM 2419 O O . ASN A 1 291 ? 31.907 12.906 -23.509 1.00 66.94 291 ASN A O 1
ATOM 2423 N N . ASN A 1 292 ? 30.870 10.925 -23.669 1.00 59.81 292 ASN A N 1
ATOM 2424 C CA . ASN A 1 292 ? 31.751 10.385 -24.711 1.00 59.81 292 ASN A CA 1
ATOM 2425 C C . ASN A 1 292 ? 31.443 10.899 -26.130 1.00 59.81 292 ASN A C 1
ATOM 2427 O O . ASN A 1 292 ? 32.244 10.676 -27.029 1.00 59.81 292 ASN A O 1
ATOM 2431 N N . LYS A 1 293 ? 30.301 11.564 -26.356 1.00 57.50 293 LYS A N 1
ATOM 2432 C CA . LYS A 1 293 ? 29.944 12.169 -27.656 1.00 57.50 293 LYS A CA 1
ATOM 2433 C C . LYS A 1 293 ? 30.327 13.646 -27.774 1.00 57.50 293 LYS A C 1
ATOM 2435 O O . LYS A 1 293 ? 30.309 14.168 -28.884 1.00 57.50 293 LYS A O 1
ATOM 2440 N N . ASP A 1 294 ? 30.637 14.294 -26.652 1.00 48.09 294 ASP A N 1
ATOM 2441 C CA . ASP A 1 294 ? 30.993 15.716 -26.575 1.00 48.09 294 ASP A CA 1
ATOM 2442 C C . ASP A 1 294 ? 32.524 15.959 -26.566 1.00 48.09 294 ASP A C 1
ATOM 2444 O O . ASP A 1 294 ? 32.958 17.107 -26.454 1.00 48.09 294 ASP A O 1
ATOM 2448 N N . ASN A 1 295 ? 33.329 14.895 -26.704 1.00 38.44 295 ASN A N 1
ATOM 2449 C CA . ASN A 1 295 ? 34.790 14.913 -26.894 1.00 38.44 295 ASN A CA 1
ATOM 2450 C C . ASN A 1 295 ? 35.157 14.443 -28.306 1.00 38.44 295 ASN A C 1
ATOM 2452 O O . ASN A 1 295 ? 36.187 14.928 -28.826 1.00 38.44 295 ASN A O 1
#

Foldseek 3Di:
DALVVLLVVLLVVCVVPPDPLSVLLVVLVVVLLVLLLLLQLLVVLVVLLPLLLVVCVLADPDCSPDPNVCPVPPPDDPDPPLLRQHPLLLLLVVLLVVLVVVVQVVVCVVPVDHDPDVLQCCLVDPDLVVSLVSLVVQDDPVVSVVSSVSSVVSSVSSVSHDSVVSVPSPCPSVVVSLVSLVVSVPDDRDDSSVSCPQWFDPVLSVVLSVCSVVVVSVVSSVSSVVLSCCQAPNVVQCQAPVNPDPRHGTDHRDRDHSVSSVVVSVRSVVSSVSNVVSVVVSVVSVVNSVVVVVD

Radius of gyration: 27.8 Å; Cα contacts (8 Å, |Δi|>4): 259; chains: 1; bounding box: 65×46×87 Å

Sequence (295 aa):
MTMYNAILEEIENKSNNRYAFFPEAKESLLSLFTLCGKYWNLYIQDQILNDAKGVLKNYNSVELNSNYTKIRRRRKETTKRKSSLNITSKLYLDFTWKLYESSQKQYESTNGEKQEDPSKEFFKNIDSKRLDRILNNAFDELHKERIEKEILNHMDAIADYDISSINKLNLDNLHSAMKIVKESLNIPKQSIEKCVEEVLAPETLDCILGYLRKKEYIYCYLYIAAVKRPLSIGKINSYTPSSGKSNCFFKKNFEYNYKELKLSFEEIIGLYYEYIDAKKSITLYENLLKNNKDN

Solvent-accessible surface area (backbone atoms only — not comparable to full-atom values): 16724 Å² total; per-residue (Å²): 134,55,68,62,56,56,44,48,51,60,48,60,81,43,70,88,59,87,58,80,48,42,69,59,24,52,53,51,48,55,50,43,41,52,47,26,30,57,36,44,49,50,47,56,32,49,63,62,35,54,72,28,48,73,57,50,42,77,47,60,79,73,58,82,76,37,69,80,86,48,69,87,69,63,89,72,72,97,60,91,66,80,73,73,64,44,59,48,42,52,50,54,49,52,51,52,48,53,52,46,55,53,52,47,54,54,49,31,74,75,69,74,56,84,78,74,77,64,78,66,52,50,81,76,59,70,42,71,71,55,51,48,52,54,39,62,79,55,38,58,74,83,58,29,59,59,51,50,52,56,49,46,66,38,45,65,67,44,76,82,44,69,69,84,67,54,86,61,68,73,51,64,64,54,56,51,27,49,49,46,50,55,54,40,73,68,58,78,79,69,54,49,63,61,20,34,68,59,44,38,16,70,70,44,52,51,52,46,42,50,23,61,73,71,66,36,26,62,58,32,34,53,51,49,51,62,52,44,42,21,50,41,76,41,69,30,44,69,23,10,70,84,50,81,55,93,67,44,46,27,56,47,81,45,83,65,19,39,53,58,51,48,53,57,50,53,54,54,49,50,54,48,50,49,44,50,54,45,49,51,55,51,49,53,53,57,51,54,46,52,61,66,72,79,112

pLDDT: mean 77.46, std 17.5, range [35.97, 98.31]